Protein AF-A0AAW5RZP3-F1 (afdb_monomer_lite)

pLDDT: mean 72.62, std 19.29, range [30.3, 97.06]

Secondary structure (DSSP, 8-state):
-------HHHHHHHHHHHHHHHH-TTS-HHHHHHHHHHHHHHHHHHHTT--S---SS-HHHHHHHHHS-TTSHHHHHHHHHHHHHHHHHHTS-B-PPPPPPGGG-BB-PBP-SSTTTTSB--SBPEEEEEEEE-TTT--EEEEEE-GGG--THHHHHHHHHHHHHHHTT-PSSP-BBS--GGGTEES-HHHHHHHHS-S-S----SS-PPPPP----EE----------------------------

Sequence (247 aa):
MAQHAQDLPGALNARRDMLAIAADPALDASAKLFAFCLLAHLTALRQAGHRGGVNRDSWATAVGEMMYPPDSFERKRYGAVGVCRRVIAADIPRYELARVPVESIQCQTPKSRGPDAGKPCGKPGVGHPVIDYDPDTGQTRWIAYCRNHSHPSLDEWRHKRRQAWEDNGRPSPPPNTGGVLARHFATDWDVLYEWAADPSRTLLPEDNPPTPPQPKFTLIQGGAEGDPAGRQRPGREALKVCDATGQ

Organism: Mycobacterium bouchedurhonense (NCBI:txid701041)

Radius of gyration: 25.76 Å; chains: 1; bounding box: 51×75×76 Å

Structure (mmCIF, N/CA/C/O backbone):
data_AF-A0AAW5RZP3-F1
#
_entry.id   AF-A0AAW5RZP3-F1
#
loop_
_atom_site.group_PDB
_atom_site.id
_atom_site.type_symbol
_atom_site.label_atom_id
_atom_site.label_alt_id
_atom_site.label_comp_id
_atom_site.label_asym_id
_atom_site.label_entity_id
_atom_site.label_seq_id
_atom_site.pdbx_PDB_ins_code
_atom_site.Cartn_x
_atom_site.Cartn_y
_atom_site.Cartn_z
_atom_site.occupancy
_atom_site.B_iso_or_equiv
_atom_site.auth_seq_id
_atom_site.auth_comp_id
_atom_site.auth_asym_id
_atom_site.auth_atom_id
_atom_site.pdbx_PDB_model_num
ATOM 1 N N . MET A 1 1 ? -23.140 0.554 37.373 1.00 37.91 1 MET A N 1
ATOM 2 C CA . MET A 1 1 ? -21.774 0.677 36.822 1.00 37.91 1 MET A CA 1
ATOM 3 C C . MET A 1 1 ? -21.203 -0.723 36.680 1.00 37.91 1 MET A C 1
ATOM 5 O O . MET A 1 1 ? -20.740 -1.281 37.664 1.00 37.91 1 MET A O 1
ATOM 9 N N . ALA A 1 2 ? -21.348 -1.340 35.506 1.00 39.06 2 ALA A N 1
ATOM 10 C CA . ALA A 1 2 ? -20.765 -2.654 35.254 1.00 39.06 2 ALA A CA 1
ATOM 11 C C . ALA A 1 2 ? -19.249 -2.473 35.123 1.00 39.06 2 ALA A C 1
ATOM 13 O O . ALA A 1 2 ? -18.786 -1.766 34.231 1.00 39.06 2 ALA A O 1
ATOM 14 N N . GLN A 1 3 ? -18.492 -3.039 36.061 1.00 43.06 3 GLN A N 1
ATOM 15 C CA . GLN A 1 3 ? -17.040 -3.103 35.970 1.00 43.06 3 GLN A CA 1
ATOM 16 C C . GLN A 1 3 ? -16.681 -3.802 34.657 1.00 43.06 3 GLN A C 1
ATOM 18 O O . GLN A 1 3 ? -17.156 -4.907 34.395 1.00 43.06 3 GLN A O 1
ATOM 23 N N . HIS A 1 4 ? -15.862 -3.139 33.838 1.00 51.56 4 HIS A N 1
ATOM 24 C CA . HIS A 1 4 ? -15.118 -3.767 32.754 1.00 51.56 4 HIS A CA 1
ATOM 25 C C . HIS A 1 4 ? -14.345 -4.946 33.355 1.00 51.56 4 HIS A C 1
ATOM 27 O O . HIS A 1 4 ? -13.241 -4.770 33.869 1.00 51.56 4 HIS A O 1
ATOM 33 N N . ALA A 1 5 ? -14.920 -6.148 33.318 1.00 57.16 5 ALA A N 1
ATOM 34 C CA . ALA A 1 5 ? -14.122 -7.355 33.395 1.00 57.16 5 ALA A CA 1
ATOM 35 C C . ALA A 1 5 ? -13.123 -7.229 32.243 1.00 57.16 5 ALA A C 1
ATOM 37 O O . ALA A 1 5 ? -13.522 -7.190 31.078 1.00 57.16 5 ALA A O 1
ATOM 38 N N . GLN A 1 6 ? -11.854 -7.001 32.579 1.00 64.06 6 GLN A N 1
ATOM 39 C CA . GLN A 1 6 ? -10.800 -6.849 31.589 1.00 64.06 6 GLN A CA 1
ATOM 40 C C . GLN A 1 6 ? -10.834 -8.093 30.703 1.00 64.06 6 GLN A C 1
ATOM 42 O O . GLN A 1 6 ? -10.694 -9.210 31.199 1.00 64.06 6 GLN A O 1
ATOM 47 N N . ASP A 1 7 ? -11.077 -7.896 29.407 1.00 79.31 7 ASP A N 1
ATOM 48 C CA . ASP A 1 7 ? -11.063 -8.957 28.402 1.00 79.31 7 ASP A CA 1
ATOM 49 C C . ASP A 1 7 ? -9.618 -9.450 28.232 1.00 79.31 7 ASP A C 1
ATOM 51 O O . ASP A 1 7 ? -8.891 -9.042 27.325 1.00 79.31 7 ASP A O 1
ATOM 55 N N . LEU A 1 8 ? -9.175 -10.276 29.183 1.00 82.06 8 LEU A N 1
ATOM 56 C CA . LEU A 1 8 ? -7.831 -10.837 29.244 1.00 82.06 8 LEU A CA 1
ATOM 57 C C . LEU A 1 8 ? -7.509 -11.639 27.969 1.00 82.06 8 LEU A C 1
ATOM 59 O O . LEU A 1 8 ? -6.436 -11.416 27.404 1.00 82.06 8 LEU A O 1
ATOM 63 N N . PRO A 1 9 ? -8.410 -12.502 27.443 1.00 84.38 9 PRO A N 1
ATOM 64 C CA . PRO A 1 9 ? -8.183 -13.156 26.155 1.00 84.38 9 PRO A CA 1
ATOM 65 C C . PRO A 1 9 ? -8.016 -12.160 25.000 1.00 84.38 9 PRO A C 1
ATOM 67 O O . PRO A 1 9 ? -7.113 -12.319 24.177 1.00 84.38 9 PRO A O 1
ATOM 70 N N . GLY A 1 10 ? -8.841 -11.111 24.942 1.00 81.81 10 GLY A N 1
ATOM 71 C CA . GLY A 1 10 ? -8.722 -10.049 23.943 1.00 81.81 10 GLY A CA 1
ATOM 72 C C . GLY A 1 10 ? -7.382 -9.315 24.008 1.00 81.81 10 GLY A C 1
ATOM 73 O O . GLY A 1 10 ? -6.741 -9.120 22.974 1.00 81.81 10 GLY A O 1
ATOM 74 N N . ALA A 1 11 ? -6.917 -8.973 25.213 1.00 83.62 11 ALA A N 1
ATOM 75 C CA . ALA A 1 11 ? -5.635 -8.305 25.433 1.00 83.62 11 ALA A CA 1
ATOM 76 C C . ALA A 1 11 ? -4.433 -9.183 25.042 1.00 83.62 11 ALA A C 1
ATOM 78 O O . ALA A 1 11 ? -3.487 -8.702 24.413 1.00 83.62 11 ALA A O 1
ATOM 79 N N . LEU A 1 12 ? -4.475 -10.481 25.363 1.00 87.94 12 LEU A N 1
ATOM 80 C CA . LEU A 1 12 ? -3.430 -11.434 24.975 1.00 87.94 12 LEU A CA 1
ATOM 81 C C . LEU A 1 12 ? -3.362 -11.622 23.454 1.00 87.94 12 LEU A C 1
ATOM 83 O O . LEU A 1 12 ? -2.264 -11.640 22.893 1.00 87.94 12 LEU A O 1
ATOM 87 N N . ASN A 1 13 ? -4.515 -11.695 22.781 1.00 85.12 13 ASN A N 1
ATOM 88 C CA . ASN A 1 13 ? -4.580 -11.762 21.321 1.00 85.12 13 ASN A CA 1
ATOM 89 C C . ASN A 1 13 ? -4.025 -10.488 20.671 1.00 85.12 13 ASN A C 1
ATOM 91 O O . ASN A 1 13 ? -3.151 -10.583 19.816 1.00 85.12 13 ASN A O 1
ATOM 95 N N . ALA A 1 14 ? -4.439 -9.304 21.135 1.00 85.75 14 ALA A N 1
ATOM 96 C CA . ALA A 1 14 ? -3.920 -8.036 20.620 1.00 85.75 14 ALA A CA 1
ATOM 97 C C . ALA A 1 14 ? -2.394 -7.923 20.792 1.00 85.75 14 ALA A C 1
ATOM 99 O O . ALA A 1 14 ? -1.697 -7.481 19.880 1.00 85.75 14 ALA A O 1
ATOM 100 N N . ARG A 1 15 ? -1.850 -8.383 21.930 1.00 90.38 15 ARG A N 1
ATOM 101 C CA . ARG A 1 15 ? -0.397 -8.449 22.150 1.00 90.38 15 ARG A CA 1
ATOM 102 C C . ARG A 1 15 ? 0.288 -9.378 21.147 1.00 90.38 15 ARG A C 1
ATOM 104 O O . ARG A 1 15 ? 1.343 -9.021 20.631 1.00 90.38 15 ARG A O 1
ATOM 111 N N . ARG A 1 16 ? -0.268 -10.567 20.896 1.00 91.19 16 ARG A N 1
ATOM 112 C CA . ARG A 1 16 ? 0.286 -11.515 19.917 1.00 91.19 16 ARG A CA 1
ATOM 113 C C . ARG A 1 16 ? 0.316 -10.899 18.519 1.00 91.19 16 ARG A C 1
ATOM 115 O O . ARG A 1 16 ? 1.359 -10.940 17.875 1.00 91.19 16 ARG A O 1
ATOM 122 N N . ASP A 1 17 ? -0.787 -10.293 18.094 1.00 90.31 17 ASP A N 1
ATOM 123 C CA . ASP A 1 17 ? -0.916 -9.696 16.762 1.00 90.31 17 ASP A CA 1
ATOM 124 C C . ASP A 1 17 ? 0.050 -8.503 16.604 1.00 90.31 17 ASP A C 1
ATOM 126 O O . ASP A 1 17 ? 0.745 -8.380 15.596 1.00 90.31 17 ASP A O 1
ATOM 130 N N . MET A 1 18 ? 0.205 -7.680 17.648 1.00 93.44 18 MET A N 1
ATOM 131 C CA . MET A 1 18 ? 1.204 -6.606 17.688 1.00 93.44 18 MET A CA 1
ATOM 132 C C . MET A 1 18 ? 2.639 -7.142 17.550 1.00 93.44 18 MET A C 1
ATOM 134 O O . MET A 1 18 ? 3.440 -6.581 16.805 1.00 93.44 18 MET A O 1
ATOM 138 N N . LEU A 1 19 ? 2.983 -8.232 18.243 1.00 94.81 19 LEU A N 1
ATOM 139 C CA . LEU A 1 19 ? 4.311 -8.842 18.123 1.00 94.81 19 LEU A CA 1
ATOM 140 C C . LEU A 1 19 ? 4.552 -9.425 16.725 1.00 94.81 19 LEU A C 1
ATOM 142 O O . LEU A 1 19 ? 5.660 -9.290 16.209 1.00 94.81 19 LEU A O 1
ATOM 146 N N . ALA A 1 20 ? 3.530 -10.015 16.099 1.00 92.50 20 ALA A N 1
ATOM 147 C CA . ALA A 1 20 ? 3.617 -10.529 14.733 1.00 92.50 20 ALA A CA 1
ATOM 148 C C . ALA A 1 20 ? 3.903 -9.407 13.717 1.00 92.50 20 ALA A C 1
ATOM 150 O O . ALA A 1 20 ? 4.817 -9.537 12.906 1.00 92.50 20 ALA A O 1
ATOM 151 N N . ILE A 1 21 ? 3.198 -8.274 13.818 1.00 94.25 21 ILE A N 1
ATOM 152 C CA . ILE A 1 21 ? 3.442 -7.083 12.984 1.00 94.25 21 ILE A CA 1
ATOM 153 C C . ILE A 1 21 ? 4.853 -6.524 13.225 1.00 94.25 21 ILE A C 1
ATOM 155 O O . ILE A 1 21 ? 5.570 -6.190 12.281 1.00 94.25 21 ILE A O 1
ATOM 159 N N . ALA A 1 22 ? 5.277 -6.421 14.490 1.00 94.31 22 ALA A N 1
ATOM 160 C CA . ALA A 1 22 ? 6.588 -5.876 14.843 1.00 94.31 22 ALA A CA 1
ATOM 161 C C . ALA A 1 22 ? 7.741 -6.717 14.273 1.00 94.31 22 ALA A C 1
ATOM 163 O O . ALA A 1 22 ? 8.731 -6.159 13.785 1.00 94.31 22 ALA A O 1
ATOM 164 N N . ALA A 1 23 ? 7.596 -8.043 14.332 1.00 92.00 23 ALA A N 1
ATOM 165 C CA . ALA A 1 23 ? 8.602 -9.006 13.908 1.00 92.00 23 ALA A CA 1
ATOM 166 C C . ALA A 1 23 ? 8.649 -9.231 12.389 1.00 92.00 23 ALA A C 1
ATOM 168 O O . ALA A 1 23 ? 9.645 -9.769 11.915 1.00 92.00 23 ALA A O 1
ATOM 169 N N . ASP A 1 24 ? 7.630 -8.821 11.624 1.00 89.38 24 ASP A N 1
ATOM 170 C CA . ASP A 1 24 ? 7.610 -9.001 10.169 1.00 89.38 24 ASP A CA 1
ATOM 171 C C . ASP A 1 24 ? 8.676 -8.104 9.497 1.00 89.38 24 ASP A C 1
ATOM 173 O O . ASP A 1 24 ? 8.581 -6.870 9.569 1.00 89.38 24 ASP A O 1
ATOM 177 N N . PRO A 1 25 ? 9.721 -8.678 8.868 1.00 88.00 25 PRO A N 1
ATOM 178 C CA . PRO A 1 25 ? 10.762 -7.899 8.203 1.00 88.00 25 PRO A CA 1
ATOM 179 C C . PRO A 1 25 ? 10.306 -7.341 6.848 1.00 88.00 25 PRO A C 1
ATOM 181 O O . PRO A 1 25 ? 10.974 -6.461 6.311 1.00 88.00 25 PRO A O 1
ATOM 184 N N . ALA A 1 26 ? 9.198 -7.840 6.288 1.00 84.81 26 ALA A N 1
ATOM 185 C CA . ALA A 1 26 ? 8.668 -7.380 5.009 1.00 84.81 26 ALA A CA 1
ATOM 186 C C . ALA A 1 26 ? 7.801 -6.115 5.143 1.00 84.81 26 ALA A C 1
ATOM 188 O O . ALA A 1 26 ? 7.526 -5.461 4.139 1.00 84.81 26 ALA A O 1
ATOM 189 N N . LEU A 1 27 ? 7.391 -5.746 6.365 1.00 88.19 27 LEU A N 1
ATOM 190 C CA . LEU A 1 27 ? 6.750 -4.461 6.643 1.00 88.19 27 LEU A CA 1
ATOM 191 C C . LEU A 1 27 ? 7.813 -3.387 6.908 1.00 88.19 27 LEU A C 1
ATOM 193 O O . LEU A 1 27 ? 8.609 -3.498 7.844 1.00 88.19 27 LEU A O 1
ATOM 197 N N . ASP A 1 28 ? 7.787 -2.308 6.129 1.00 90.44 28 ASP A N 1
ATOM 198 C CA . ASP A 1 28 ? 8.579 -1.115 6.427 1.00 90.44 28 ASP A CA 1
ATOM 199 C C . ASP A 1 28 ? 8.008 -0.328 7.628 1.00 90.44 28 ASP A C 1
ATOM 201 O O . ASP A 1 28 ? 6.966 -0.666 8.196 1.00 90.44 28 ASP A O 1
ATOM 205 N N . ALA A 1 29 ? 8.699 0.735 8.048 1.00 92.88 29 ALA A N 1
ATOM 206 C CA . ALA A 1 29 ? 8.290 1.530 9.207 1.00 92.88 29 ALA A CA 1
ATOM 207 C C . ALA A 1 29 ? 6.889 2.156 9.052 1.00 92.88 29 ALA A C 1
ATOM 209 O O . ALA A 1 29 ? 6.125 2.201 10.019 1.00 92.88 29 ALA A O 1
ATOM 210 N N . SER A 1 30 ? 6.533 2.612 7.848 1.00 93.44 30 SER A N 1
ATOM 211 C CA . SER A 1 30 ? 5.230 3.222 7.571 1.00 93.44 30 SER A CA 1
ATOM 212 C C . SER A 1 30 ? 4.112 2.180 7.564 1.00 93.44 30 SER A C 1
ATOM 214 O O . SER A 1 30 ? 3.046 2.427 8.129 1.00 93.44 30 SER A O 1
ATOM 216 N N . ALA A 1 31 ? 4.364 1.004 6.991 1.00 94.06 31 ALA A N 1
ATOM 217 C CA . ALA A 1 31 ? 3.440 -0.120 6.981 1.00 94.06 31 ALA A CA 1
ATOM 218 C C . ALA A 1 31 ? 3.221 -0.688 8.392 1.00 94.06 31 ALA A C 1
ATOM 220 O O . ALA A 1 31 ? 2.082 -0.970 8.763 1.00 94.06 31 ALA A O 1
ATOM 221 N N . LYS A 1 32 ? 4.274 -0.772 9.221 1.00 96.06 32 LYS A N 1
ATOM 222 C CA . LYS A 1 32 ? 4.155 -1.148 10.642 1.00 96.06 32 LYS A CA 1
ATOM 223 C C . LYS A 1 32 ? 3.312 -0.152 11.425 1.00 96.06 32 LYS A C 1
ATOM 225 O O . LYS A 1 32 ? 2.399 -0.561 12.135 1.00 96.06 32 LYS A O 1
ATOM 230 N N . LEU A 1 33 ? 3.584 1.145 11.276 1.00 97.06 33 LEU A N 1
ATOM 231 C CA . LEU A 1 33 ? 2.811 2.196 11.938 1.00 97.06 33 LEU A CA 1
ATOM 232 C C . LEU A 1 33 ? 1.328 2.123 11.554 1.00 97.06 33 LEU A C 1
ATOM 234 O O . LEU A 1 33 ? 0.469 2.103 12.431 1.00 97.06 33 LEU A O 1
ATOM 238 N N . PHE A 1 34 ? 1.035 2.001 10.258 1.00 96.69 34 PHE A N 1
ATOM 239 C CA . PHE A 1 34 ? -0.328 1.801 9.768 1.00 96.69 34 PHE A CA 1
ATOM 240 C C . PHE A 1 34 ? -0.983 0.565 10.395 1.00 96.69 34 PHE A C 1
ATOM 242 O O . PHE A 1 34 ? -2.089 0.660 10.926 1.00 96.69 34 PHE A O 1
ATOM 249 N N . ALA A 1 35 ? -0.293 -0.578 10.386 1.00 96.19 35 ALA A N 1
ATOM 250 C CA . ALA A 1 35 ? -0.802 -1.828 10.937 1.00 96.19 35 ALA A CA 1
ATOM 251 C C . ALA A 1 35 ? -1.082 -1.725 12.448 1.00 96.19 35 ALA A C 1
ATOM 253 O O . ALA A 1 35 ? -2.128 -2.180 12.907 1.00 96.19 35 ALA A O 1
ATOM 254 N N . PHE A 1 36 ? -0.213 -1.072 13.225 1.00 96.81 36 PHE A N 1
ATOM 255 C CA . PHE A 1 36 ? -0.457 -0.839 14.651 1.00 96.81 36 PHE A CA 1
ATOM 256 C C . PHE A 1 36 ? -1.662 0.066 14.900 1.00 96.81 36 PHE A C 1
ATOM 258 O O . PHE A 1 36 ? -2.503 -0.255 15.740 1.00 96.81 36 PHE A O 1
ATOM 265 N N . CYS A 1 37 ? -1.784 1.168 14.158 1.00 96.06 37 CYS A N 1
ATOM 266 C CA . CYS A 1 37 ? -2.925 2.072 14.275 1.00 96.06 37 CYS A CA 1
ATOM 267 C C . CYS A 1 37 ? -4.237 1.381 13.872 1.00 96.06 37 CYS A C 1
ATOM 269 O O . CYS A 1 37 ? -5.253 1.547 14.547 1.00 96.06 37 CYS A O 1
ATOM 271 N N . LEU A 1 38 ? -4.218 0.555 12.822 1.00 94.06 38 LEU A N 1
ATOM 272 C CA . LEU A 1 38 ? -5.372 -0.239 12.408 1.00 94.06 38 LEU A CA 1
ATOM 273 C C . LEU A 1 38 ? -5.745 -1.290 13.467 1.00 94.06 38 LEU A C 1
ATOM 275 O O . LEU A 1 38 ? -6.913 -1.394 13.836 1.00 94.06 38 LEU A O 1
ATOM 279 N N . LEU A 1 39 ? -4.771 -2.017 14.022 1.00 93.44 39 LEU A N 1
ATOM 280 C CA . LEU A 1 39 ? -4.990 -2.967 15.118 1.00 93.44 39 LEU A CA 1
ATOM 281 C C . LEU A 1 39 ? -5.608 -2.283 16.350 1.00 93.44 39 LEU A C 1
ATOM 283 O O . LEU A 1 39 ? -6.569 -2.801 16.928 1.00 93.44 39 LEU A O 1
ATOM 287 N N . ALA A 1 40 ? -5.094 -1.111 16.732 1.00 92.12 40 ALA A N 1
ATOM 288 C CA . ALA A 1 40 ? -5.628 -0.321 17.838 1.00 92.12 40 ALA A CA 1
ATOM 289 C C . ALA A 1 40 ? -7.080 0.111 17.573 1.00 92.12 40 ALA A C 1
ATOM 291 O O . ALA A 1 40 ? -7.943 -0.082 18.431 1.00 92.12 40 ALA A O 1
ATOM 292 N N . HIS A 1 41 ? -7.369 0.601 16.362 1.00 90.38 41 HIS A N 1
ATOM 293 C CA . HIS A 1 41 ? -8.719 0.979 15.941 1.00 90.38 41 HIS A CA 1
ATOM 294 C C . HIS A 1 41 ? -9.710 -0.186 16.062 1.00 90.38 41 HIS A C 1
ATOM 296 O O . HIS A 1 41 ? -10.762 -0.061 16.690 1.00 90.38 41 HIS A O 1
ATOM 302 N N . LEU A 1 42 ? -9.357 -1.346 15.502 1.00 87.06 42 LEU A N 1
ATOM 303 C CA . LEU A 1 42 ? -10.207 -2.539 15.512 1.00 87.06 42 LEU A CA 1
ATOM 304 C C . LEU A 1 42 ? -10.421 -3.078 16.931 1.00 87.06 42 LEU A C 1
ATOM 306 O O . LEU A 1 42 ? -11.514 -3.542 17.264 1.00 87.06 42 LEU A O 1
ATOM 310 N N . THR A 1 43 ? -9.399 -2.987 17.784 1.00 86.88 43 THR A N 1
ATOM 311 C CA . THR A 1 43 ? -9.495 -3.381 19.196 1.00 86.88 43 THR A CA 1
ATOM 312 C C . THR A 1 43 ? -10.451 -2.465 19.960 1.00 86.88 43 THR A C 1
ATOM 314 O O . THR A 1 43 ? -11.311 -2.965 20.688 1.00 86.88 43 THR A O 1
ATOM 317 N N . ALA A 1 44 ? -10.369 -1.148 19.747 1.00 84.56 44 ALA A N 1
ATOM 318 C CA . ALA A 1 44 ? -11.280 -0.179 20.355 1.00 84.56 44 ALA A CA 1
ATOM 319 C C . ALA A 1 44 ? -12.737 -0.412 19.918 1.00 84.56 44 ALA A C 1
ATOM 321 O O . ALA A 1 44 ? -13.635 -0.459 20.759 1.00 84.56 44 ALA A O 1
ATOM 322 N N . LEU A 1 45 ? -12.974 -0.658 18.622 1.00 82.19 45 LEU A N 1
ATOM 323 C CA . LEU A 1 45 ? -14.309 -0.990 18.106 1.00 82.19 45 LEU A CA 1
ATOM 324 C C . LEU A 1 45 ? -14.878 -2.263 18.748 1.00 82.19 45 LEU A C 1
ATOM 326 O O . LEU A 1 45 ? -16.052 -2.297 19.127 1.00 82.19 45 LEU A O 1
ATOM 330 N N . ARG A 1 46 ? -14.048 -3.300 18.923 1.00 79.19 46 ARG A N 1
ATOM 331 C CA . ARG A 1 46 ? -14.455 -4.547 19.587 1.00 79.19 46 ARG A CA 1
ATOM 332 C C . ARG A 1 46 ? -14.834 -4.315 21.050 1.00 79.19 46 ARG A C 1
ATOM 334 O O . ARG A 1 46 ? -15.861 -4.830 21.488 1.00 79.19 46 ARG A O 1
ATOM 341 N N . GLN A 1 47 ? -14.037 -3.542 21.788 1.00 78.62 47 GLN A N 1
ATOM 342 C CA . GLN A 1 47 ? -14.299 -3.211 23.195 1.00 78.62 47 GLN A CA 1
ATOM 343 C C . GLN A 1 47 ? -15.575 -2.380 23.370 1.00 78.62 47 GLN A C 1
ATOM 345 O O . GLN A 1 47 ? -16.303 -2.580 24.338 1.00 78.62 47 GLN A O 1
ATOM 350 N N . ALA A 1 48 ? -15.885 -1.511 22.405 1.00 77.81 48 ALA A N 1
ATOM 351 C CA . ALA A 1 48 ? -17.132 -0.750 22.359 1.00 77.81 48 ALA A CA 1
ATOM 352 C C . ALA A 1 48 ? -18.366 -1.599 21.977 1.00 77.81 48 ALA A C 1
ATOM 354 O O . ALA A 1 48 ? -19.484 -1.090 21.953 1.00 77.81 48 ALA A O 1
ATOM 355 N N . GLY A 1 49 ? -18.197 -2.895 21.683 1.00 70.69 49 GLY A N 1
ATOM 356 C CA . GLY A 1 49 ? -19.296 -3.806 21.349 1.00 70.69 49 GLY A CA 1
ATOM 357 C C . GLY A 1 49 ? -19.727 -3.780 19.878 1.00 70.69 49 GLY A C 1
ATOM 358 O O . GLY A 1 49 ? -20.709 -4.436 19.520 1.00 70.69 49 GLY A O 1
ATOM 359 N N . HIS A 1 50 ? -18.995 -3.093 18.996 1.00 67.12 50 HIS A N 1
ATOM 360 C CA . HIS A 1 50 ? -19.277 -3.090 17.560 1.00 67.12 50 HIS A CA 1
ATOM 361 C C . HIS A 1 50 ? -18.796 -4.400 16.916 1.00 67.12 50 HIS A C 1
ATOM 363 O O . HIS A 1 50 ? -17.629 -4.563 16.572 1.00 67.12 50 HIS A O 1
ATOM 369 N N . ARG A 1 51 ? -19.713 -5.365 16.755 1.00 55.50 51 ARG A N 1
ATOM 370 C CA . ARG A 1 51 ? -19.426 -6.710 16.208 1.00 55.50 51 ARG A CA 1
ATOM 371 C C . ARG A 1 51 ? -19.582 -6.847 14.682 1.00 55.50 51 ARG A C 1
ATOM 373 O O . ARG A 1 51 ? -19.380 -7.942 14.171 1.00 55.50 51 ARG A O 1
ATOM 380 N N . GLY A 1 52 ? -19.969 -5.791 13.957 1.00 48.38 52 GLY A N 1
ATOM 381 C CA . GLY A 1 52 ? -20.592 -5.949 12.629 1.00 48.38 52 GLY A CA 1
ATOM 382 C C . GLY A 1 52 ? -20.181 -4.990 11.511 1.00 48.38 52 GLY A C 1
ATOM 383 O O . GLY A 1 52 ? -20.816 -5.020 10.461 1.00 48.38 52 GLY A O 1
ATOM 384 N N . GLY A 1 53 ? -19.145 -4.172 11.685 1.00 52.12 53 GLY A N 1
ATOM 385 C CA . GLY A 1 53 ? -18.649 -3.306 10.613 1.00 52.12 53 GLY A CA 1
ATOM 386 C C . GLY A 1 53 ? -18.368 -1.880 11.062 1.00 52.12 53 GLY A C 1
ATOM 387 O O . GLY A 1 53 ? -18.996 -1.355 11.980 1.00 52.12 53 GLY A O 1
ATOM 388 N N . VAL A 1 54 ? -17.387 -1.279 10.396 1.00 51.09 54 VAL A N 1
ATOM 389 C CA . VAL A 1 54 ? -17.005 0.127 10.520 1.00 51.09 54 VAL A CA 1
ATOM 390 C C . VAL A 1 54 ? -18.148 0.980 9.957 1.00 51.09 54 VAL A C 1
ATOM 39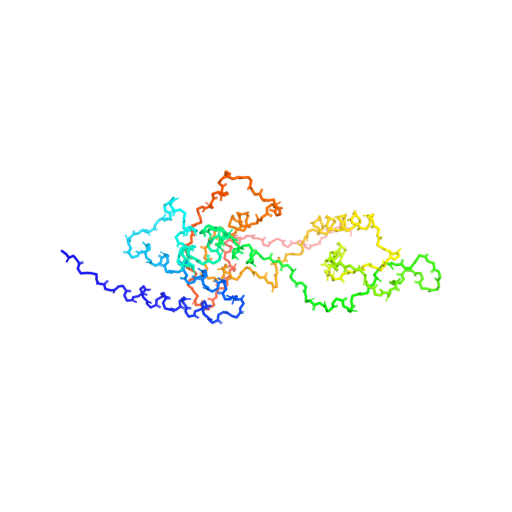2 O O . VAL A 1 54 ? -18.415 0.918 8.759 1.00 51.09 54 VAL A O 1
ATOM 395 N N . ASN A 1 55 ? -18.846 1.767 10.781 1.00 51.75 55 ASN A N 1
ATOM 396 C CA . ASN A 1 55 ? -19.880 2.672 10.273 1.00 51.75 55 ASN A CA 1
ATOM 397 C C . ASN A 1 55 ? -19.282 4.042 9.891 1.00 51.75 55 ASN A C 1
ATOM 399 O O . ASN A 1 55 ? -18.801 4.765 10.756 1.00 51.75 55 ASN A O 1
ATOM 403 N N . ARG A 1 56 ? -19.342 4.325 8.579 1.00 48.12 56 ARG A N 1
ATOM 404 C CA . ARG A 1 56 ? -19.290 5.578 7.782 1.00 48.12 56 ARG A CA 1
ATOM 405 C C . ARG A 1 56 ? -18.288 6.706 8.056 1.00 48.12 56 ARG A C 1
ATOM 407 O O . ARG A 1 56 ? -17.876 7.317 7.070 1.00 48.12 56 ARG A O 1
ATOM 414 N N . ASP A 1 57 ? -17.840 6.953 9.278 1.00 52.31 57 ASP A N 1
ATOM 415 C CA . ASP A 1 57 ? -16.803 7.958 9.532 1.00 52.31 57 ASP A CA 1
ATOM 416 C C . ASP A 1 57 ? -15.433 7.320 9.292 1.00 52.31 57 ASP A C 1
ATOM 418 O O . ASP A 1 57 ? -14.801 6.767 10.186 1.00 52.31 57 ASP A O 1
ATOM 422 N N . SER A 1 58 ? -15.069 7.300 8.003 1.00 74.25 58 SER A N 1
ATOM 423 C CA . SER A 1 58 ? -13.786 6.928 7.395 1.00 74.25 58 SER A CA 1
ATOM 424 C C . SER A 1 58 ? -12.766 6.357 8.391 1.00 74.25 58 SER A C 1
ATOM 426 O O . SER A 1 58 ? -11.986 7.094 8.993 1.00 74.25 58 SER A O 1
ATOM 428 N N . TRP A 1 59 ? -12.716 5.027 8.538 1.00 86.19 59 TRP A N 1
ATOM 429 C CA . TRP A 1 59 ? -11.646 4.346 9.287 1.00 86.19 59 TRP A CA 1
ATOM 430 C C . TRP A 1 59 ? -10.256 4.846 8.867 1.00 86.19 59 TRP A C 1
ATOM 432 O O . TRP A 1 59 ? -9.365 4.957 9.699 1.00 86.19 59 TRP A O 1
ATOM 442 N N . ALA A 1 60 ? -10.081 5.199 7.588 1.00 88.75 60 ALA A N 1
ATOM 443 C CA . ALA A 1 60 ? -8.849 5.767 7.056 1.00 88.75 60 ALA A CA 1
ATOM 444 C C . ALA A 1 60 ? -8.541 7.146 7.663 1.00 88.75 60 ALA A C 1
ATOM 446 O O . ALA A 1 60 ? -7.377 7.485 7.857 1.00 88.75 60 ALA A O 1
ATOM 447 N N . THR A 1 61 ? -9.565 7.929 8.010 1.00 89.06 61 THR A N 1
ATOM 448 C CA . THR A 1 61 ? -9.410 9.169 8.773 1.00 89.06 61 THR A CA 1
ATOM 449 C C . THR A 1 61 ? -8.936 8.866 10.187 1.00 89.06 61 THR A C 1
ATOM 451 O O . THR A 1 61 ? -7.889 9.372 10.579 1.00 89.06 61 THR A O 1
ATOM 454 N N . ALA A 1 62 ? -9.630 7.988 10.917 1.00 90.25 62 ALA A N 1
ATOM 455 C CA . ALA A 1 62 ? -9.264 7.642 12.291 1.00 90.25 62 ALA A CA 1
ATOM 456 C C . ALA A 1 62 ? -7.848 7.044 12.379 1.00 90.25 62 ALA A C 1
ATOM 458 O O . ALA A 1 62 ? -7.016 7.490 13.168 1.00 90.25 62 ALA A O 1
ATOM 459 N N . VAL A 1 63 ? -7.535 6.065 11.525 1.00 92.94 63 VAL A N 1
ATOM 460 C CA . VAL A 1 63 ? -6.200 5.455 11.437 1.00 92.94 63 VAL A CA 1
ATOM 461 C C . VAL A 1 63 ? -5.162 6.499 11.037 1.00 92.94 63 VAL A C 1
ATOM 463 O O . VAL A 1 63 ? -4.123 6.598 11.683 1.00 92.94 63 VAL A O 1
ATOM 466 N N . GLY A 1 64 ? -5.456 7.337 10.043 1.00 92.06 64 GLY A N 1
ATOM 467 C CA . GLY A 1 64 ? -4.551 8.398 9.617 1.00 92.06 64 GLY A CA 1
ATOM 468 C C . GLY A 1 64 ? -4.305 9.467 10.682 1.00 92.06 64 GLY A C 1
ATOM 469 O O . GLY A 1 64 ? -3.261 10.115 10.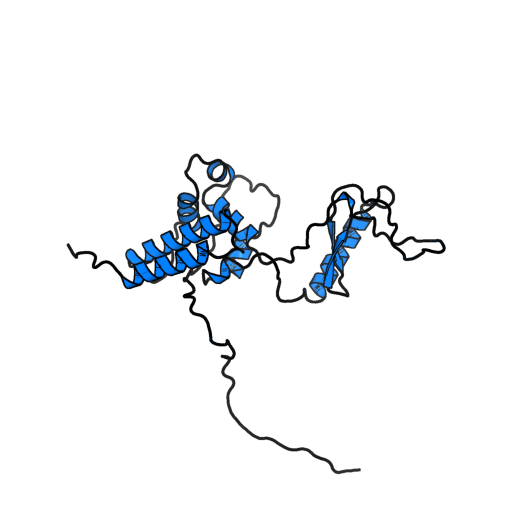660 1.00 92.06 64 GLY A O 1
ATOM 470 N N . GLU A 1 65 ? -5.250 9.699 11.597 1.00 93.06 65 GLU A N 1
ATOM 471 C CA . GLU A 1 65 ? -5.091 10.585 12.765 1.00 93.06 65 GLU A CA 1
ATOM 472 C C . GLU A 1 65 ? -4.230 9.953 13.852 1.00 93.06 65 GLU A C 1
ATOM 474 O O . GLU A 1 65 ? -3.447 10.651 14.489 1.00 93.06 65 GLU A O 1
ATOM 479 N N . MET A 1 66 ? -4.313 8.634 14.018 1.00 94.75 66 MET A N 1
ATOM 480 C CA . MET A 1 66 ? -3.444 7.901 14.938 1.00 94.75 66 MET A CA 1
ATOM 481 C C . MET A 1 66 ? -2.004 7.779 14.431 1.00 94.75 66 MET A C 1
ATOM 483 O O . MET A 1 66 ? -1.081 7.793 15.240 1.00 94.75 66 MET A O 1
ATOM 487 N N . MET A 1 67 ? -1.796 7.656 13.115 1.00 95.69 67 MET A N 1
ATOM 488 C CA . MET A 1 67 ? -0.452 7.502 12.546 1.00 95.69 67 MET A CA 1
ATOM 489 C C . MET A 1 67 ? 0.401 8.759 12.718 1.00 95.69 67 MET A C 1
ATOM 491 O O . MET A 1 67 ? 1.598 8.668 12.976 1.00 95.69 67 MET A O 1
ATOM 495 N N . TYR A 1 68 ? -0.194 9.936 12.544 1.00 92.62 68 TYR A N 1
ATOM 496 C CA . TYR A 1 68 ? 0.558 11.178 12.462 1.00 92.62 68 TYR A CA 1
ATOM 497 C C . TYR A 1 68 ? -0.196 12.329 13.135 1.00 92.62 68 TYR A C 1
ATOM 499 O O . TYR A 1 68 ? -1.381 12.524 12.851 1.00 92.62 68 TYR A O 1
ATOM 507 N N . PRO A 1 69 ? 0.482 13.152 13.961 1.00 90.44 69 PRO A N 1
ATOM 508 C CA . PRO A 1 69 ? -0.151 14.295 14.604 1.00 90.44 69 PRO A CA 1
ATOM 509 C C . PRO A 1 69 ? -0.582 15.341 13.562 1.00 90.44 69 PRO A C 1
ATOM 511 O O . PRO A 1 69 ? 0.060 15.440 12.507 1.00 90.44 69 PRO A O 1
ATOM 514 N N . PRO A 1 70 ? -1.608 16.167 13.853 1.00 86.00 70 PRO A N 1
ATOM 515 C CA . PRO A 1 70 ? -2.152 17.156 12.915 1.00 86.00 70 PRO A CA 1
ATOM 516 C C . PRO A 1 70 ? -1.097 18.074 12.285 1.00 86.00 70 PRO A C 1
ATOM 518 O O . PRO A 1 70 ? -1.211 18.442 11.118 1.00 86.00 70 PRO A O 1
ATOM 521 N N . ASP A 1 71 ? -0.040 18.392 13.036 1.00 90.00 71 ASP A N 1
ATOM 522 C CA . ASP A 1 71 ? 1.025 19.295 12.604 1.00 90.00 71 ASP A CA 1
ATOM 523 C C . ASP A 1 71 ? 2.151 18.663 11.786 1.00 90.00 71 ASP A C 1
ATOM 525 O O . ASP A 1 71 ? 3.003 19.397 11.273 1.00 90.00 71 ASP A O 1
ATOM 529 N N . SER A 1 72 ? 2.152 17.337 11.639 1.00 90.81 72 SER A N 1
ATOM 530 C CA . SER A 1 72 ? 3.149 16.619 10.843 1.00 90.81 72 SER A CA 1
ATOM 531 C C . SER A 1 72 ? 3.111 17.018 9.368 1.00 90.81 72 SER A C 1
ATOM 533 O O . SER A 1 72 ? 2.071 17.385 8.806 1.00 90.81 72 SER A O 1
ATOM 535 N N . PHE A 1 73 ? 4.267 16.902 8.718 1.00 90.69 73 PHE A N 1
ATOM 536 C CA . PHE A 1 73 ? 4.396 17.161 7.289 1.00 90.69 73 PHE A CA 1
ATOM 537 C C . PHE A 1 73 ? 3.483 16.243 6.466 1.00 90.69 73 PHE A C 1
ATOM 539 O O . PHE A 1 73 ? 2.812 16.696 5.542 1.00 90.69 73 PHE A O 1
ATOM 546 N N . GLU A 1 74 ? 3.412 14.963 6.826 1.00 88.12 74 GLU A N 1
ATOM 547 C CA . GLU A 1 74 ? 2.590 13.954 6.169 1.00 88.12 74 GLU A CA 1
ATOM 548 C C . GLU A 1 74 ? 1.106 14.318 6.231 1.00 88.12 74 GLU A C 1
ATOM 550 O O . GLU A 1 74 ? 0.429 14.293 5.200 1.00 88.12 74 GLU A O 1
ATOM 555 N N . ARG A 1 75 ? 0.605 14.720 7.407 1.00 87.12 75 ARG A N 1
ATOM 556 C CA . ARG A 1 75 ? -0.791 15.150 7.572 1.00 87.12 75 ARG A CA 1
ATOM 557 C C . ARG A 1 75 ? -1.110 16.402 6.787 1.00 87.12 75 ARG A C 1
ATOM 559 O O . ARG A 1 75 ? -2.138 16.427 6.119 1.00 87.12 75 ARG A O 1
ATOM 566 N N . LYS A 1 76 ? -0.240 17.411 6.832 1.00 87.12 76 LYS A N 1
ATOM 567 C CA . LYS A 1 76 ? -0.433 18.659 6.081 1.00 87.12 76 LYS A CA 1
ATOM 568 C C . LYS A 1 76 ? -0.415 18.425 4.573 1.00 87.12 76 LYS A C 1
ATOM 570 O O . LYS A 1 76 ? -1.159 19.070 3.847 1.00 87.12 76 LYS A O 1
ATOM 575 N N . ARG A 1 77 ? 0.414 17.490 4.100 1.00 85.81 77 ARG A N 1
ATOM 576 C CA . ARG A 1 77 ? 0.587 17.217 2.670 1.00 85.81 77 ARG A CA 1
ATOM 577 C C . ARG A 1 77 ? -0.474 16.294 2.075 1.00 85.81 77 ARG A C 1
ATOM 579 O O . ARG A 1 77 ? -0.822 16.471 0.914 1.00 85.81 77 ARG A O 1
ATOM 586 N N . TYR A 1 78 ? -0.934 15.290 2.817 1.00 84.69 78 TYR A N 1
ATOM 587 C CA . TYR A 1 78 ? -1.795 14.231 2.269 1.00 84.69 78 TYR A CA 1
ATOM 588 C C . TYR A 1 78 ? -3.147 14.099 2.981 1.00 84.69 78 TYR A C 1
ATOM 590 O O . TYR A 1 78 ? -4.027 13.392 2.493 1.00 84.69 78 TYR A O 1
ATOM 598 N N . GLY A 1 79 ? -3.330 14.742 4.134 1.00 87.81 79 GLY A N 1
ATOM 599 C CA . GLY A 1 79 ? -4.492 14.527 4.992 1.00 87.81 79 GLY A CA 1
ATOM 600 C C . GLY A 1 79 ? -4.530 13.127 5.617 1.00 87.81 79 GLY A C 1
ATOM 601 O O . GLY A 1 79 ? -3.693 12.265 5.349 1.00 87.81 79 GLY A O 1
ATOM 602 N N . ALA A 1 80 ? -5.534 12.889 6.463 1.00 88.38 80 ALA A N 1
ATOM 603 C CA . ALA A 1 80 ? -5.727 11.622 7.178 1.00 88.38 80 ALA A CA 1
ATOM 604 C C . ALA A 1 80 ? -5.900 10.419 6.245 1.00 88.38 80 ALA A C 1
ATOM 606 O O . ALA A 1 80 ? -5.258 9.381 6.374 1.00 88.38 80 ALA A O 1
ATOM 607 N N . VAL A 1 81 ? -6.775 10.590 5.261 1.00 88.62 81 VAL A N 1
ATOM 608 C CA . VAL A 1 81 ? -7.117 9.536 4.313 1.00 88.62 81 VAL A CA 1
ATOM 609 C C . VAL A 1 81 ? -5.944 9.274 3.368 1.00 88.62 81 VAL A C 1
ATOM 611 O O . VAL A 1 81 ? -5.626 8.120 3.087 1.00 88.62 81 VAL A O 1
ATOM 614 N N . GLY A 1 82 ? -5.251 10.327 2.919 1.00 87.12 82 GLY A N 1
ATOM 615 C CA . GLY A 1 82 ? -4.137 10.201 1.983 1.00 87.12 82 GLY A CA 1
ATOM 616 C C . GLY A 1 82 ? -2.911 9.513 2.576 1.00 87.12 82 GLY A C 1
ATOM 617 O O . GLY A 1 82 ? -2.241 8.776 1.853 1.00 87.12 82 GLY A O 1
ATOM 618 N N . VAL A 1 83 ? -2.630 9.666 3.879 1.00 90.38 83 VAL A N 1
ATOM 619 C CA . VAL A 1 83 ? -1.538 8.900 4.512 1.00 90.38 83 VAL A CA 1
ATOM 620 C C . VAL A 1 83 ? -1.824 7.396 4.50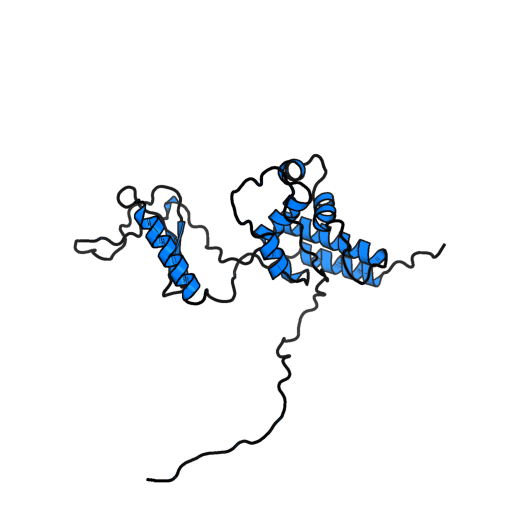6 1.00 90.38 83 VAL A C 1
ATOM 622 O O . VAL A 1 83 ? -0.947 6.625 4.120 1.00 90.38 83 VAL A O 1
ATOM 625 N N . CYS A 1 84 ? -3.058 6.978 4.810 1.00 91.75 84 CYS A N 1
ATOM 626 C CA . CYS A 1 84 ? -3.468 5.572 4.723 1.00 91.75 84 CYS A CA 1
ATOM 627 C C . CYS A 1 84 ? -3.407 5.062 3.281 1.00 91.75 84 CYS A C 1
ATOM 629 O O . CYS A 1 84 ? -2.837 4.004 3.012 1.00 91.75 84 CYS A O 1
ATOM 631 N N . ARG A 1 85 ? -3.944 5.849 2.340 1.00 88.38 85 ARG A N 1
ATOM 632 C CA . ARG A 1 85 ? -3.957 5.516 0.913 1.00 88.38 85 ARG A CA 1
ATOM 633 C C . ARG A 1 85 ? -2.545 5.284 0.376 1.00 88.38 85 ARG A C 1
ATOM 635 O O . ARG A 1 85 ? -2.326 4.321 -0.347 1.00 88.38 85 ARG A O 1
ATOM 642 N N . ARG A 1 86 ? -1.569 6.111 0.772 1.00 90.38 86 ARG A N 1
ATOM 643 C CA . ARG A 1 86 ? -0.160 5.953 0.372 1.00 90.38 86 ARG A CA 1
ATOM 644 C C . ARG A 1 86 ? 0.467 4.661 0.883 1.00 90.38 86 ARG A C 1
ATOM 646 O O . ARG A 1 86 ? 1.212 4.037 0.134 1.00 90.38 86 ARG A O 1
ATOM 653 N N . VAL A 1 87 ? 0.188 4.273 2.127 1.00 92.75 87 VAL A N 1
ATOM 654 C CA . VAL A 1 87 ? 0.703 3.010 2.676 1.00 92.75 87 VAL A CA 1
ATOM 655 C C . VAL A 1 87 ? 0.105 1.818 1.934 1.00 92.75 87 VAL A C 1
ATOM 657 O O . VAL A 1 87 ? 0.846 0.940 1.507 1.00 92.75 87 VAL A O 1
ATOM 660 N N . ILE A 1 88 ? -1.210 1.817 1.702 1.00 91.44 88 ILE A N 1
ATOM 661 C CA . ILE A 1 88 ? -1.873 0.722 0.977 1.00 91.44 88 ILE A CA 1
ATOM 662 C C . ILE A 1 88 ? -1.400 0.668 -0.480 1.00 91.44 88 ILE A C 1
ATOM 664 O O . ILE A 1 88 ? -1.139 -0.416 -0.988 1.00 91.44 88 ILE A O 1
ATOM 668 N N . ALA A 1 89 ? -1.189 1.818 -1.127 1.00 88.62 89 ALA A N 1
ATOM 669 C CA . ALA A 1 89 ? -0.623 1.881 -2.473 1.00 88.62 89 ALA A CA 1
ATOM 670 C C . ALA A 1 89 ? 0.797 1.290 -2.534 1.00 88.62 89 ALA A C 1
ATOM 672 O O . ALA A 1 89 ? 1.148 0.595 -3.486 1.00 88.62 89 ALA A O 1
ATOM 673 N N . ALA A 1 90 ? 1.615 1.538 -1.506 1.00 87.31 90 ALA A N 1
ATOM 674 C CA . ALA A 1 90 ? 2.953 0.963 -1.393 1.00 87.31 90 ALA A CA 1
ATOM 675 C C . ALA A 1 90 ? 2.934 -0.552 -1.112 1.00 87.31 90 ALA A C 1
ATOM 677 O O . ALA A 1 90 ? 3.894 -1.238 -1.473 1.00 87.31 90 ALA A O 1
ATOM 678 N N . ASP A 1 91 ? 1.853 -1.076 -0.530 1.00 88.56 91 ASP A N 1
ATOM 679 C CA . ASP A 1 91 ? 1.636 -2.506 -0.291 1.00 88.56 91 ASP A CA 1
ATOM 680 C C . ASP A 1 91 ? 0.992 -3.236 -1.485 1.00 88.56 91 ASP A C 1
ATOM 682 O O . ASP A 1 91 ? 0.858 -4.451 -1.431 1.00 88.56 91 ASP A O 1
ATOM 686 N N . ILE A 1 92 ? 0.634 -2.568 -2.590 1.00 84.56 92 ILE A N 1
ATOM 687 C CA . ILE A 1 92 ? 0.070 -3.258 -3.768 1.00 84.56 92 ILE A CA 1
ATOM 688 C C . ILE A 1 92 ? 1.065 -4.330 -4.276 1.00 84.56 92 ILE A C 1
ATOM 690 O O . ILE A 1 92 ? 2.205 -3.967 -4.616 1.00 84.56 92 ILE A O 1
ATOM 694 N N . PRO A 1 93 ? 0.657 -5.619 -4.369 1.00 75.75 93 PRO A N 1
ATOM 695 C CA . PRO A 1 93 ? 1.505 -6.710 -4.856 1.00 75.75 93 PRO A CA 1
ATOM 696 C C . PRO A 1 93 ? 2.052 -6.437 -6.264 1.00 75.75 93 PRO A C 1
ATOM 698 O O . PRO A 1 93 ? 1.291 -6.249 -7.223 1.00 75.75 93 PRO A O 1
ATOM 701 N N . ARG A 1 94 ? 3.382 -6.415 -6.428 1.00 70.81 94 ARG A N 1
ATOM 702 C CA . ARG A 1 94 ? 4.027 -6.038 -7.704 1.00 70.81 94 ARG A CA 1
ATOM 703 C C . ARG A 1 94 ? 5.396 -6.682 -7.906 1.00 70.81 94 ARG A C 1
ATOM 705 O O . ARG A 1 94 ? 6.143 -6.837 -6.954 1.00 70.81 94 ARG A O 1
ATOM 712 N N . TYR A 1 95 ? 5.729 -7.005 -9.16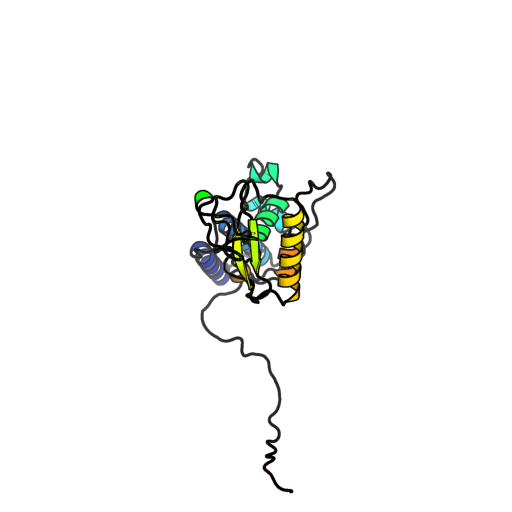2 1.00 63.94 95 TYR A N 1
ATOM 713 C CA . TYR A 1 95 ? 7.069 -7.473 -9.540 1.00 63.94 95 TYR A CA 1
ATOM 714 C C . TYR A 1 95 ? 8.081 -6.348 -9.323 1.00 63.94 95 TYR A C 1
ATOM 716 O O . TYR A 1 95 ? 8.169 -5.433 -10.139 1.00 63.94 95 TYR A O 1
ATOM 724 N N . GLU A 1 96 ? 8.843 -6.409 -8.229 1.00 61.28 96 GLU A N 1
ATOM 725 C CA . GLU A 1 96 ? 9.990 -5.527 -8.020 1.00 61.28 96 GLU A CA 1
ATOM 726 C C . GLU A 1 96 ? 11.263 -6.173 -8.570 1.00 61.28 96 GLU A C 1
ATOM 728 O O . GLU A 1 96 ? 11.685 -7.247 -8.146 1.00 61.28 96 GLU A O 1
ATOM 733 N N . LEU A 1 97 ? 11.875 -5.527 -9.558 1.00 64.94 97 LEU A N 1
ATOM 734 C CA . LEU A 1 97 ? 13.186 -5.928 -10.047 1.00 64.94 97 LEU A CA 1
ATOM 735 C C . LEU A 1 97 ? 14.265 -5.474 -9.075 1.00 64.94 97 LEU A C 1
ATOM 737 O O . LEU A 1 97 ? 14.236 -4.327 -8.622 1.00 64.94 97 LEU A O 1
ATOM 741 N N . ALA A 1 98 ? 15.265 -6.327 -8.837 1.00 63.84 98 ALA A N 1
ATOM 742 C CA . ALA A 1 98 ? 16.474 -5.911 -8.141 1.00 63.84 98 ALA A CA 1
ATOM 743 C C . ALA A 1 98 ? 17.014 -4.635 -8.804 1.00 63.84 98 ALA A C 1
ATOM 745 O O . ALA A 1 98 ? 17.213 -4.585 -10.024 1.00 63.84 98 ALA A O 1
ATOM 746 N N . ARG A 1 99 ? 17.193 -3.573 -8.010 1.00 64.44 99 ARG A N 1
ATOM 747 C CA . ARG A 1 99 ? 17.772 -2.329 -8.516 1.00 64.44 99 ARG A CA 1
ATOM 748 C C . ARG A 1 99 ? 19.187 -2.622 -8.989 1.00 64.44 99 ARG A C 1
ATOM 750 O O . ARG A 1 99 ? 20.036 -3.026 -8.201 1.00 64.44 99 ARG A O 1
ATOM 757 N N . VAL A 1 100 ? 19.429 -2.382 -10.268 1.00 71.25 100 VAL A N 1
ATOM 758 C CA . VAL A 1 100 ? 20.777 -2.363 -10.829 1.00 71.25 100 VAL A CA 1
ATOM 759 C C . VAL A 1 100 ? 21.287 -0.917 -10.820 1.00 71.25 100 VAL A C 1
ATOM 761 O O . VAL A 1 100 ? 20.492 -0.006 -11.078 1.00 71.25 100 VAL A O 1
ATOM 764 N N . PRO A 1 101 ? 22.572 -0.668 -10.503 1.00 78.44 101 PRO A N 1
ATOM 765 C CA . PRO A 1 101 ? 23.160 0.666 -10.610 1.00 78.44 101 PRO A CA 1
ATOM 766 C C . PRO A 1 101 ? 22.925 1.238 -12.009 1.00 78.44 101 PRO A C 1
ATOM 768 O O . PRO A 1 101 ? 23.109 0.523 -12.996 1.00 78.44 101 PRO A O 1
ATOM 771 N N . VAL A 1 102 ? 22.512 2.502 -12.122 1.00 70.81 102 VAL A N 1
ATOM 772 C CA . VAL A 1 102 ? 22.143 3.106 -13.418 1.00 70.81 102 VAL A CA 1
ATOM 773 C C . VAL A 1 102 ? 23.323 3.073 -14.391 1.00 70.81 102 VAL A C 1
ATOM 775 O O . VAL A 1 102 ? 23.150 2.840 -15.585 1.00 70.81 102 VAL A O 1
ATOM 778 N N . GLU A 1 103 ? 24.533 3.202 -13.855 1.00 75.19 103 GLU A N 1
ATOM 779 C CA . GLU A 1 103 ? 25.806 3.164 -14.570 1.00 75.19 103 GLU A CA 1
ATOM 780 C C . GLU A 1 103 ? 26.080 1.794 -15.210 1.00 75.19 103 GLU A C 1
ATOM 782 O O . GLU A 1 103 ? 26.841 1.698 -16.171 1.00 75.19 103 GLU A O 1
ATOM 787 N N . SER A 1 104 ? 25.443 0.733 -14.702 1.00 80.81 104 SER A N 1
ATOM 788 C CA . SER A 1 104 ? 25.553 -0.629 -15.236 1.00 80.81 104 SER A CA 1
ATOM 789 C C . SER A 1 104 ? 24.551 -0.930 -16.359 1.00 80.81 104 SER A C 1
ATOM 791 O O . SER A 1 104 ? 24.662 -1.959 -17.027 1.00 80.81 104 SER A O 1
ATOM 793 N N . ILE A 1 105 ? 23.584 -0.038 -16.610 1.00 82.62 105 ILE A N 1
ATOM 794 C CA . ILE A 1 105 ? 22.517 -0.269 -17.587 1.00 82.62 105 ILE A CA 1
ATOM 795 C C . ILE A 1 105 ? 22.999 0.129 -18.987 1.00 82.62 105 ILE A C 1
ATOM 797 O O . ILE A 1 105 ? 23.206 1.301 -19.311 1.00 82.62 105 ILE A O 1
ATOM 801 N N . GLN A 1 106 ? 23.149 -0.873 -19.851 1.00 86.06 106 GLN A N 1
ATOM 802 C CA . GLN A 1 106 ? 23.596 -0.695 -21.232 1.00 86.06 106 GLN A CA 1
ATOM 803 C C . GLN A 1 106 ? 22.432 -0.610 -22.222 1.00 86.06 106 GLN A C 1
ATOM 805 O O . GLN A 1 106 ? 21.357 -1.175 -22.015 1.00 86.06 106 GLN A O 1
ATOM 810 N N . CYS A 1 107 ? 22.691 0.059 -23.345 1.00 86.12 107 CYS A N 1
ATOM 811 C CA . CYS A 1 107 ? 21.789 0.156 -24.480 1.00 86.12 107 CYS A CA 1
ATOM 812 C C . CYS A 1 107 ? 21.518 -1.220 -25.096 1.00 86.12 107 CYS A C 1
ATOM 814 O O . CYS A 1 107 ? 22.424 -1.853 -25.648 1.00 86.12 107 CYS A O 1
ATOM 816 N N . GLN A 1 108 ? 20.253 -1.640 -25.037 1.00 82.12 108 GLN A N 1
ATOM 817 C CA . GLN A 1 108 ? 19.791 -2.947 -25.516 1.00 82.12 108 GLN A CA 1
ATOM 818 C C . GLN A 1 108 ? 19.291 -2.939 -26.964 1.00 82.12 108 GLN A C 1
ATOM 820 O O . GLN A 1 108 ? 18.894 -3.981 -27.475 1.00 82.12 108 GLN A O 1
ATOM 825 N N . THR A 1 109 ? 19.315 -1.792 -27.653 1.00 85.00 109 THR A N 1
ATOM 826 C CA . THR A 1 109 ? 18.916 -1.731 -29.065 1.00 85.00 109 THR A CA 1
ATOM 827 C C . THR A 1 109 ? 19.786 -2.685 -29.888 1.00 85.00 109 THR A C 1
ATOM 829 O O . THR A 1 109 ? 21.017 -2.544 -29.846 1.00 85.00 109 THR A O 1
ATOM 832 N N . PRO A 1 110 ? 19.189 -3.638 -30.626 1.00 83.81 110 PRO A N 1
ATOM 833 C CA . PRO A 1 110 ? 19.952 -4.562 -31.446 1.00 83.81 110 PRO A CA 1
ATOM 834 C C . PRO A 1 110 ? 20.656 -3.796 -32.566 1.00 83.81 110 PRO A C 1
ATOM 836 O O . PRO A 1 110 ? 20.078 -2.916 -33.208 1.00 83.81 110 PRO A O 1
ATOM 839 N N . LYS A 1 111 ? 21.926 -4.119 -32.809 1.00 84.88 111 LYS A N 1
ATOM 840 C CA . LYS A 1 111 ? 22.678 -3.562 -33.935 1.00 84.88 111 LYS A CA 1
ATOM 841 C C . LYS A 1 111 ? 22.020 -4.021 -35.238 1.00 84.88 111 LYS A C 1
ATOM 843 O O . LYS A 1 111 ? 21.764 -5.207 -35.423 1.00 84.88 111 LYS A O 1
ATOM 848 N N . SER A 1 112 ? 21.774 -3.090 -36.153 1.00 83.56 112 SER A N 1
ATOM 849 C CA . SER A 1 112 ? 21.086 -3.373 -37.418 1.00 83.56 112 SER A CA 1
ATOM 850 C C . SER A 1 112 ? 22.000 -3.932 -38.513 1.00 83.56 112 SER A C 1
ATOM 852 O O . SER A 1 112 ? 21.504 -4.481 -39.493 1.00 83.56 112 SER A O 1
ATOM 854 N N . ARG A 1 113 ? 23.325 -3.762 -38.395 1.00 83.31 113 ARG A N 1
ATOM 855 C CA . ARG A 1 113 ? 24.312 -4.120 -39.430 1.00 83.31 113 ARG A CA 1
ATOM 856 C C . ARG A 1 113 ? 25.645 -4.560 -38.814 1.00 83.31 113 ARG A C 1
ATOM 858 O O . ARG A 1 113 ? 25.965 -4.183 -37.687 1.00 83.31 113 ARG A O 1
ATOM 865 N N . GLY A 1 114 ? 26.443 -5.286 -39.600 1.00 85.69 114 GLY A N 1
ATOM 866 C CA . GLY A 1 114 ? 27.800 -5.723 -39.252 1.00 85.69 114 GLY A CA 1
ATOM 867 C C . GLY A 1 114 ? 27.870 -7.126 -38.630 1.00 85.69 114 GLY A C 1
ATOM 868 O O . GLY A 1 114 ? 26.842 -7.784 -38.486 1.00 85.69 114 GLY A O 1
ATOM 869 N N . PRO A 1 115 ? 29.074 -7.586 -38.242 1.00 85.19 115 PRO A N 1
ATOM 870 C CA . PRO A 1 115 ? 29.295 -8.932 -37.691 1.00 85.19 115 PRO A CA 1
ATOM 871 C C . PRO A 1 115 ? 28.597 -9.173 -36.341 1.00 85.19 115 PRO A C 1
ATOM 873 O O . PRO A 1 115 ? 28.431 -10.312 -35.919 1.00 85.19 115 PRO A O 1
ATOM 876 N N . ASP A 1 116 ? 28.157 -8.102 -35.677 1.00 85.06 116 ASP A N 1
ATOM 877 C CA . ASP A 1 116 ? 27.376 -8.145 -34.440 1.00 85.06 116 ASP A CA 1
ATOM 878 C C . ASP A 1 116 ? 25.892 -7.798 -34.657 1.00 85.06 116 ASP A C 1
ATOM 880 O O . ASP A 1 116 ? 25.216 -7.397 -33.707 1.00 85.06 116 ASP A O 1
ATOM 884 N N . ALA A 1 117 ? 25.372 -7.877 -35.888 1.00 85.69 117 ALA A N 1
ATOM 885 C CA . ALA A 1 117 ? 23.952 -7.640 -36.138 1.00 85.69 117 ALA A CA 1
ATOM 886 C C . ALA A 1 117 ? 23.084 -8.542 -35.238 1.00 85.69 117 ALA A C 1
ATOM 888 O O . ALA A 1 117 ? 23.382 -9.718 -35.041 1.00 85.69 117 ALA A O 1
ATOM 889 N N . GLY A 1 118 ? 22.043 -7.966 -34.637 1.00 78.69 118 GLY A N 1
ATOM 890 C CA . GLY A 1 118 ? 21.193 -8.632 -33.644 1.00 78.69 118 GLY A CA 1
ATOM 891 C C . GLY A 1 118 ? 21.709 -8.586 -32.198 1.00 78.69 118 GLY A C 1
ATOM 892 O O . GLY A 1 118 ? 20.908 -8.733 -31.279 1.00 78.69 118 GLY A O 1
ATOM 893 N N . LYS A 1 119 ? 22.999 -8.309 -31.952 1.00 86.00 119 LYS A N 1
ATOM 894 C CA . LYS A 1 119 ? 23.529 -8.128 -30.585 1.00 86.00 119 LYS A CA 1
ATOM 895 C C . LYS A 1 119 ? 23.189 -6.741 -30.027 1.00 86.00 119 LYS A C 1
ATOM 897 O O . LYS A 1 119 ? 23.053 -5.795 -30.811 1.00 86.00 119 LYS A O 1
ATOM 902 N N . PRO A 1 120 ? 23.104 -6.574 -28.693 1.00 84.25 120 PRO A N 1
ATOM 903 C CA . PRO A 1 120 ? 22.850 -5.270 -28.091 1.00 84.25 120 PRO A CA 1
ATOM 904 C C . PRO A 1 120 ? 23.959 -4.262 -28.418 1.00 84.25 120 PRO A C 1
ATOM 906 O O . PRO A 1 120 ? 25.129 -4.605 -28.611 1.00 84.25 120 PRO A O 1
ATOM 909 N N . CYS A 1 121 ? 23.582 -2.986 -28.476 1.00 87.88 121 CYS A N 1
ATOM 910 C CA . CYS A 1 121 ? 24.495 -1.879 -28.740 1.00 87.88 121 CYS A CA 1
ATOM 911 C C . CYS A 1 121 ? 25.639 -1.805 -27.716 1.00 87.88 121 CYS A C 1
ATOM 913 O O . CYS A 1 121 ? 26.767 -1.488 -28.097 1.00 87.88 121 CYS A O 1
ATOM 915 N N . GLY A 1 122 ? 25.353 -2.070 -26.437 1.00 83.75 122 GLY A N 1
ATOM 916 C CA . GLY A 1 122 ? 26.349 -2.130 -25.359 1.00 83.75 122 GLY A CA 1
ATOM 917 C C . GLY A 1 122 ? 26.883 -0.770 -24.888 1.00 83.75 122 GLY A C 1
ATOM 918 O O . GLY A 1 122 ? 27.571 -0.698 -23.876 1.00 83.75 122 GLY A O 1
ATOM 919 N N . LYS A 1 123 ? 26.554 0.332 -25.578 1.00 87.44 123 LYS A N 1
ATOM 920 C CA . LYS A 1 123 ? 26.891 1.692 -25.120 1.00 87.44 123 LYS A CA 1
ATOM 921 C C . LYS A 1 123 ? 26.131 2.031 -23.831 1.00 87.44 123 LYS A C 1
ATOM 923 O O . LYS A 1 123 ? 24.989 1.588 -23.705 1.00 87.44 123 LYS A O 1
ATOM 928 N N . PRO A 1 124 ? 26.691 2.859 -22.931 1.00 84.25 124 PRO A N 1
ATOM 929 C CA . PRO A 1 124 ? 25.975 3.315 -21.743 1.00 84.25 124 PRO A CA 1
ATOM 930 C C . PRO A 1 124 ? 24.618 3.928 -22.101 1.00 84.25 124 PRO A C 1
ATOM 932 O O . PRO A 1 124 ? 24.500 4.684 -23.076 1.00 84.25 124 PRO A O 1
ATOM 935 N N . GLY A 1 125 ? 23.591 3.569 -21.333 1.00 83.25 125 GLY A N 1
ATOM 936 C CA . GLY A 1 125 ? 22.301 4.237 -21.401 1.00 83.25 125 GLY A CA 1
ATOM 937 C C . GLY A 1 125 ? 22.425 5.705 -21.001 1.00 83.25 125 GLY A C 1
ATOM 938 O O . GLY A 1 125 ? 23.229 6.058 -20.143 1.00 83.25 125 GLY A O 1
ATOM 939 N N . VAL A 1 126 ? 21.631 6.571 -21.625 1.00 76.25 126 VAL A N 1
ATOM 940 C CA . VAL A 1 126 ? 21.459 7.962 -21.197 1.00 76.25 126 VAL A CA 1
ATOM 941 C C . VAL A 1 126 ? 20.003 8.188 -20.802 1.00 76.25 126 VAL A C 1
ATOM 943 O O . VAL A 1 126 ? 19.093 7.649 -21.429 1.00 76.25 126 VAL A O 1
ATOM 946 N N . GLY A 1 127 ? 19.781 9.007 -19.775 1.00 72.00 127 GLY A N 1
ATOM 947 C CA . GLY A 1 127 ? 18.444 9.298 -19.253 1.00 72.00 127 GLY A CA 1
ATOM 948 C C . GLY A 1 127 ? 17.960 8.289 -18.209 1.00 72.00 127 GLY A C 1
ATOM 949 O O . GLY A 1 127 ? 18.744 7.532 -17.639 1.00 72.00 127 GLY A O 1
ATOM 950 N N . HIS A 1 128 ? 16.659 8.321 -17.920 1.00 72.62 128 HIS A N 1
ATOM 951 C CA . HIS A 1 128 ? 16.063 7.470 -16.894 1.00 72.62 128 HIS A CA 1
ATOM 952 C C . HIS A 1 128 ? 15.900 6.031 -17.403 1.00 72.62 128 HIS A C 1
ATOM 954 O O . HIS A 1 128 ? 15.270 5.832 -18.446 1.00 72.62 128 HIS A O 1
ATOM 960 N N . PRO A 1 129 ? 16.432 5.025 -16.687 1.00 78.25 129 PRO A N 1
ATOM 961 C CA . PRO A 1 129 ? 16.199 3.636 -17.038 1.00 78.25 129 PRO A CA 1
ATOM 962 C C . PRO A 1 129 ? 14.721 3.284 -16.873 1.00 78.25 129 PRO A C 1
ATOM 964 O O . PRO A 1 129 ? 14.012 3.830 -16.026 1.00 78.25 129 PRO A O 1
ATOM 967 N N . VAL A 1 130 ? 14.260 2.357 -17.700 1.00 80.31 130 VAL A N 1
ATOM 968 C CA . VAL A 1 130 ? 12.869 1.913 -17.761 1.00 80.31 130 VAL A CA 1
ATOM 969 C C . VAL A 1 130 ? 12.803 0.401 -17.624 1.00 80.31 130 VAL A C 1
ATOM 971 O O . VAL A 1 130 ? 13.752 -0.307 -17.957 1.00 80.31 130 VAL A O 1
ATOM 974 N N . ILE A 1 131 ? 11.672 -0.096 -17.138 1.00 79.69 131 ILE A N 1
ATOM 975 C CA . ILE A 1 131 ? 11.415 -1.532 -17.053 1.00 79.69 131 ILE A CA 1
ATOM 976 C C . ILE A 1 131 ? 10.866 -2.005 -18.401 1.00 79.69 131 ILE A C 1
ATOM 978 O O . ILE A 1 131 ? 9.852 -1.484 -18.874 1.00 79.69 131 ILE A O 1
ATOM 982 N N . ASP A 1 132 ? 11.544 -2.977 -19.004 1.00 81.75 132 ASP A N 1
ATOM 983 C CA . ASP A 1 132 ? 11.063 -3.748 -20.150 1.00 81.75 132 ASP A CA 1
ATOM 984 C C . ASP A 1 132 ? 10.421 -5.047 -19.664 1.00 81.75 132 ASP A C 1
ATOM 986 O O . ASP A 1 132 ? 10.920 -5.678 -18.726 1.00 81.75 132 ASP A O 1
ATOM 990 N N . TYR A 1 133 ? 9.328 -5.421 -20.321 1.00 77.25 133 TYR A N 1
ATOM 991 C CA . TYR A 1 133 ? 8.594 -6.658 -20.086 1.00 77.25 133 TYR A CA 1
ATOM 992 C C . TYR A 1 133 ? 8.749 -7.509 -21.333 1.00 77.25 133 TYR A C 1
ATOM 994 O O . TYR A 1 133 ? 8.422 -7.061 -22.434 1.00 77.25 133 TYR A O 1
ATOM 1002 N N . ASP A 1 134 ? 9.289 -8.709 -21.173 1.00 74.06 134 ASP A N 1
ATOM 1003 C CA . ASP A 1 134 ? 9.379 -9.655 -22.265 1.00 74.06 134 ASP A CA 1
ATOM 1004 C C . ASP A 1 134 ? 8.062 -10.423 -22.408 1.00 74.06 134 ASP A C 1
ATOM 1006 O O . ASP A 1 134 ? 7.739 -11.214 -21.519 1.00 74.06 134 ASP A O 1
ATOM 1010 N N . PRO A 1 135 ? 7.275 -10.186 -23.475 1.00 68.31 135 PRO A N 1
ATOM 1011 C CA . PRO A 1 135 ? 5.981 -10.835 -23.632 1.00 68.31 135 PRO A CA 1
ATOM 1012 C C . PRO A 1 135 ? 6.113 -12.348 -23.826 1.00 68.31 135 PRO A C 1
ATOM 1014 O O . PRO A 1 135 ? 5.216 -13.076 -23.415 1.00 68.31 135 PRO A O 1
ATOM 1017 N N . ASP A 1 136 ? 7.223 -12.826 -24.397 1.00 69.88 136 ASP A N 1
ATOM 1018 C CA . ASP A 1 136 ? 7.397 -14.242 -24.737 1.00 69.88 136 ASP A CA 1
ATOM 1019 C C . ASP A 1 136 ? 7.882 -15.068 -23.538 1.00 69.88 136 ASP A C 1
ATOM 1021 O O . ASP A 1 136 ? 7.487 -16.218 -23.355 1.00 69.88 136 ASP A O 1
ATOM 1025 N N . THR A 1 137 ? 8.751 -14.483 -22.709 1.00 66.31 137 THR A N 1
ATOM 1026 C CA . THR A 1 137 ? 9.389 -15.182 -21.580 1.00 66.31 137 THR A CA 1
ATOM 1027 C C . THR A 1 137 ? 8.831 -14.776 -20.218 1.00 66.31 137 THR A C 1
ATOM 1029 O O . THR A 1 137 ? 9.140 -15.411 -19.209 1.00 66.31 137 THR A O 1
ATOM 1032 N N . GLY A 1 138 ? 8.056 -13.692 -20.153 1.00 65.56 138 GLY A N 1
ATOM 1033 C CA . GLY A 1 138 ? 7.582 -13.092 -18.907 1.00 65.56 138 GLY A CA 1
ATOM 1034 C C . GLY A 1 138 ? 8.678 -12.410 -18.080 1.00 65.56 138 GLY A C 1
ATOM 1035 O O . GLY A 1 138 ? 8.380 -11.883 -17.006 1.00 65.56 138 GLY A O 1
ATOM 1036 N N . GLN A 1 139 ? 9.933 -12.407 -18.547 1.00 68.12 139 GLN A N 1
ATOM 1037 C CA . GLN A 1 139 ? 11.050 -11.805 -17.827 1.00 68.12 139 GLN A CA 1
ATOM 1038 C C . GLN A 1 139 ? 10.956 -10.282 -17.841 1.00 68.12 139 GLN A C 1
ATOM 1040 O O . GLN A 1 139 ? 10.614 -9.655 -18.843 1.00 68.12 139 GLN A O 1
ATOM 1045 N N . THR A 1 140 ? 11.312 -9.671 -16.717 1.00 73.50 140 THR A N 1
ATOM 1046 C CA . THR A 1 140 ? 11.391 -8.220 -16.582 1.00 73.50 140 THR A CA 1
ATOM 1047 C C . THR A 1 140 ? 12.845 -7.807 -16.401 1.00 73.50 140 THR A C 1
ATOM 1049 O O . THR A 1 140 ? 13.646 -8.530 -15.807 1.00 73.50 140 THR A O 1
ATOM 1052 N N . ARG A 1 141 ? 13.233 -6.656 -16.957 1.00 76.50 141 ARG A N 1
ATOM 1053 C CA . ARG A 1 141 ? 14.598 -6.131 -16.798 1.00 76.50 141 ARG A CA 1
ATOM 1054 C C . ARG A 1 141 ? 14.654 -4.617 -16.900 1.00 76.50 141 ARG A C 1
ATOM 1056 O O . ARG A 1 141 ? 13.842 -3.994 -17.581 1.00 76.50 141 ARG A O 1
ATOM 1063 N N . TRP A 1 142 ? 15.666 -4.035 -16.266 1.00 83.00 142 TRP A N 1
ATOM 1064 C CA . TRP A 1 142 ? 16.016 -2.635 -16.469 1.00 83.00 142 TRP A CA 1
ATOM 1065 C C . TRP A 1 142 ? 16.728 -2.463 -17.810 1.00 83.00 142 TRP A C 1
ATOM 1067 O O . TRP A 1 142 ? 17.732 -3.121 -18.081 1.00 83.00 142 TRP A O 1
ATOM 1077 N N . ILE A 1 143 ? 16.215 -1.559 -18.638 1.00 83.25 143 ILE A N 1
ATOM 1078 C CA . ILE A 1 143 ? 16.843 -1.151 -19.891 1.00 83.25 143 ILE A CA 1
ATOM 1079 C C . ILE A 1 143 ? 17.025 0.363 -19.916 1.00 83.25 143 ILE A C 1
ATOM 1081 O O . ILE A 1 143 ? 16.304 1.122 -19.270 1.00 83.25 143 ILE A O 1
ATOM 1085 N N . ALA A 1 144 ? 17.982 0.808 -20.711 1.00 85.88 144 ALA A N 1
ATOM 1086 C CA . ALA A 1 144 ? 18.139 2.200 -21.085 1.00 85.88 144 ALA A CA 1
ATOM 1087 C C . ALA A 1 144 ? 18.555 2.253 -22.554 1.00 85.88 144 ALA A C 1
ATOM 1089 O O . ALA A 1 144 ? 18.944 1.239 -23.138 1.00 85.88 144 ALA A O 1
ATOM 1090 N N . TYR A 1 145 ? 18.480 3.434 -23.153 1.00 85.94 145 TYR A N 1
ATOM 1091 C CA . TYR A 1 145 ? 18.901 3.649 -24.531 1.00 85.94 145 TYR A CA 1
ATOM 1092 C C . TYR A 1 145 ? 20.040 4.654 -24.560 1.00 85.94 145 TYR A C 1
ATOM 1094 O O . TYR A 1 145 ? 20.059 5.606 -23.785 1.00 85.94 145 TYR A O 1
ATOM 1102 N N . CYS A 1 146 ? 21.026 4.437 -25.427 1.00 87.75 146 CYS A N 1
ATOM 1103 C CA . CYS A 1 146 ? 22.086 5.421 -25.624 1.00 87.75 146 CYS A CA 1
ATOM 1104 C C . CYS A 1 146 ? 21.544 6.624 -26.408 1.00 87.75 146 CYS A C 1
ATOM 1106 O O . CYS A 1 146 ? 20.492 6.545 -27.040 1.00 87.75 146 CYS A O 1
ATOM 1108 N N . ARG A 1 147 ? 22.291 7.732 -26.430 1.00 85.19 147 ARG A N 1
ATOM 1109 C CA . ARG A 1 147 ? 21.846 8.990 -27.056 1.00 85.19 147 ARG A CA 1
ATOM 1110 C C . ARG A 1 147 ? 21.409 8.829 -28.515 1.00 85.19 147 ARG A C 1
ATOM 1112 O O . ARG A 1 147 ? 20.453 9.461 -28.935 1.00 85.19 147 ARG A O 1
ATOM 1119 N N . ASN A 1 148 ? 22.083 7.952 -29.257 1.00 84.44 148 ASN A N 1
ATOM 1120 C CA . ASN A 1 148 ? 21.818 7.714 -30.679 1.00 84.44 148 ASN A CA 1
ATOM 1121 C C . ASN A 1 148 ? 20.644 6.761 -30.928 1.00 84.44 148 ASN A C 1
ATOM 1123 O O . ASN A 1 148 ? 20.189 6.641 -32.059 1.00 84.44 148 ASN A O 1
ATOM 1127 N N . HIS A 1 149 ? 20.192 6.059 -29.893 1.00 85.00 149 HIS A N 1
ATOM 1128 C CA . HIS A 1 149 ? 19.065 5.139 -29.956 1.00 85.00 149 HIS A CA 1
ATOM 1129 C C . HIS A 1 149 ? 17.942 5.578 -29.023 1.00 85.00 149 HIS A C 1
ATOM 1131 O O . HIS A 1 149 ? 17.088 4.770 -28.722 1.00 85.00 149 HIS A O 1
ATOM 1137 N N . SER A 1 150 ? 17.931 6.816 -28.532 1.00 81.69 150 SER A N 1
ATOM 1138 C CA . SER A 1 150 ? 16.791 7.346 -27.789 1.00 81.69 150 SER A CA 1
ATOM 1139 C C . SER A 1 150 ? 15.866 8.041 -28.785 1.00 81.69 150 SER A C 1
ATOM 1141 O O . SER A 1 150 ? 16.225 9.081 -29.334 1.00 81.69 150 SER A O 1
ATOM 1143 N N . HIS A 1 151 ? 14.717 7.432 -29.081 1.00 78.94 151 HIS A N 1
ATOM 1144 C CA . HIS A 1 151 ? 13.742 7.945 -30.045 1.00 78.94 151 HIS A CA 1
ATOM 1145 C C . HIS A 1 151 ? 12.312 7.725 -29.522 1.00 78.94 151 HIS A C 1
ATOM 1147 O O . HIS A 1 151 ? 12.063 6.662 -28.951 1.00 78.94 151 HIS A O 1
ATOM 1153 N N . PRO A 1 152 ? 11.359 8.652 -29.752 1.00 77.06 152 PRO A N 1
ATOM 1154 C CA . PRO A 1 152 ? 9.972 8.514 -29.287 1.00 77.06 152 PRO A CA 1
ATOM 1155 C C . PRO A 1 152 ? 9.280 7.205 -29.700 1.00 77.06 152 PRO A C 1
ATOM 1157 O O . PRO A 1 152 ? 8.491 6.650 -28.945 1.00 77.06 152 PRO A O 1
ATOM 1160 N N . SER A 1 153 ? 9.628 6.640 -30.859 1.00 76.50 153 SER A N 1
ATOM 1161 C CA . SER A 1 153 ? 9.090 5.345 -31.319 1.00 76.50 153 SER A CA 1
ATOM 1162 C C . SER A 1 153 ? 9.436 4.162 -30.403 1.00 76.50 153 SER A C 1
ATOM 1164 O O . SER A 1 153 ? 8.806 3.109 -30.487 1.00 76.50 153 SER A O 1
ATOM 1166 N N . LEU A 1 154 ? 10.441 4.297 -29.532 1.00 74.81 154 LEU A N 1
ATOM 1167 C CA . LEU A 1 154 ? 10.746 3.284 -28.523 1.00 74.81 154 LEU A CA 1
ATOM 1168 C C . LEU A 1 154 ? 9.749 3.301 -27.374 1.00 74.81 154 LEU A C 1
ATOM 1170 O O . LEU A 1 154 ? 9.524 2.256 -26.770 1.00 74.81 154 LEU A O 1
ATOM 1174 N N . ASP A 1 155 ? 9.126 4.443 -27.091 1.00 72.69 155 ASP A N 1
ATOM 1175 C CA . ASP A 1 155 ? 8.067 4.529 -26.093 1.00 72.69 155 ASP A CA 1
ATOM 1176 C C . ASP A 1 155 ? 6.851 3.733 -26.577 1.00 72.69 155 ASP A C 1
ATOM 1178 O O . ASP A 1 155 ? 6.353 2.872 -25.852 1.00 72.69 155 ASP A O 1
ATOM 1182 N N . GLU A 1 156 ? 6.457 3.913 -27.842 1.00 78.62 156 GLU A N 1
ATOM 1183 C CA . GLU A 1 156 ? 5.406 3.115 -28.486 1.00 78.62 156 GLU A CA 1
ATOM 1184 C C . GLU A 1 156 ? 5.738 1.618 -28.509 1.00 78.62 156 GLU A C 1
ATOM 1186 O O . GLU A 1 156 ? 4.888 0.787 -28.189 1.00 78.62 156 GLU A O 1
ATOM 1191 N N . TRP A 1 157 ? 6.980 1.254 -28.848 1.00 80.19 157 TRP A N 1
ATOM 1192 C CA . TRP A 1 157 ? 7.428 -0.142 -28.822 1.00 80.19 157 TRP A CA 1
ATOM 1193 C C . TRP A 1 157 ? 7.334 -0.750 -27.413 1.00 80.19 157 TRP A C 1
ATOM 1195 O O . TRP A 1 157 ? 6.851 -1.873 -27.261 1.00 80.19 157 TRP A O 1
ATOM 1205 N N . ARG A 1 158 ? 7.716 0.002 -26.370 1.00 80.69 158 ARG A N 1
ATOM 1206 C CA . ARG A 1 158 ? 7.586 -0.436 -24.968 1.00 80.69 158 ARG A CA 1
ATOM 1207 C C . ARG A 1 158 ? 6.129 -0.594 -24.550 1.00 80.69 158 ARG A C 1
ATOM 120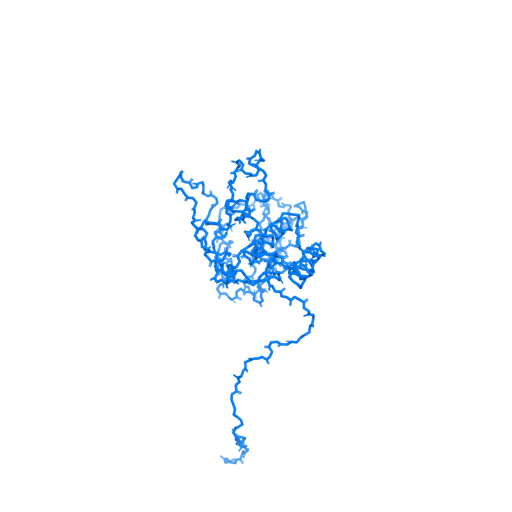9 O O . ARG A 1 158 ? 5.805 -1.565 -23.871 1.00 80.69 158 ARG A O 1
ATOM 1216 N N . HIS A 1 159 ? 5.256 0.332 -24.946 1.00 78.94 159 HIS A N 1
ATOM 1217 C CA . HIS A 1 159 ? 3.823 0.223 -24.670 1.00 78.94 159 HIS A CA 1
ATOM 1218 C C . HIS A 1 159 ? 3.231 -1.037 -25.305 1.00 78.94 159 HIS A C 1
ATOM 1220 O O . HIS A 1 159 ? 2.552 -1.794 -24.618 1.00 78.94 159 HIS A O 1
ATOM 1226 N N . LYS A 1 160 ? 3.570 -1.327 -26.568 1.00 83.56 160 LYS A N 1
ATOM 1227 C CA . LYS A 1 160 ? 3.121 -2.548 -27.255 1.00 83.56 160 LYS A CA 1
ATOM 1228 C C . LYS A 1 160 ? 3.628 -3.827 -26.585 1.00 83.56 160 LYS A C 1
ATOM 1230 O O . LYS A 1 160 ? 2.867 -4.776 -26.456 1.00 83.56 160 LYS A O 1
ATOM 1235 N N . ARG A 1 161 ? 4.885 -3.859 -26.126 1.00 82.25 161 ARG A N 1
ATOM 1236 C CA . ARG A 1 161 ? 5.437 -5.021 -25.402 1.00 82.25 161 ARG A CA 1
ATOM 1237 C C . ARG A 1 161 ? 4.788 -5.247 -24.050 1.00 82.25 161 ARG A C 1
ATOM 1239 O O . ARG A 1 161 ? 4.503 -6.387 -23.710 1.00 82.25 161 ARG A O 1
ATOM 1246 N N . ARG A 1 162 ? 4.529 -4.171 -23.303 1.00 80.44 162 ARG A N 1
ATOM 1247 C CA . ARG A 1 162 ? 3.767 -4.248 -22.055 1.00 80.44 162 ARG A CA 1
ATOM 1248 C C . ARG A 1 162 ? 2.374 -4.816 -22.308 1.00 80.44 162 ARG A C 1
ATOM 1250 O O . ARG A 1 162 ? 1.994 -5.742 -21.610 1.00 80.44 162 ARG A O 1
ATOM 1257 N N . GLN A 1 163 ? 1.666 -4.302 -23.315 1.00 81.69 163 GLN A N 1
ATOM 1258 C CA . GLN A 1 163 ? 0.337 -4.798 -23.663 1.00 81.69 163 GLN A CA 1
ATOM 1259 C C . GLN A 1 163 ? 0.381 -6.288 -24.018 1.00 81.69 163 GLN A C 1
ATOM 1261 O O . GLN A 1 163 ? -0.351 -7.070 -23.435 1.00 81.69 163 GLN A O 1
ATOM 1266 N N . ALA A 1 164 ? 1.316 -6.705 -24.875 1.00 81.31 164 ALA A N 1
ATOM 1267 C CA . ALA A 1 164 ? 1.479 -8.114 -25.228 1.00 81.31 164 ALA A CA 1
ATOM 1268 C C . ALA A 1 164 ? 1.814 -9.002 -24.013 1.00 81.31 164 ALA A C 1
ATOM 1270 O O . ALA A 1 164 ? 1.354 -10.134 -23.926 1.00 81.31 164 ALA A O 1
ATOM 1271 N N . TRP A 1 165 ? 2.597 -8.497 -23.055 1.00 77.94 165 TRP A N 1
ATOM 1272 C CA . TRP A 1 165 ? 2.885 -9.207 -21.807 1.00 77.94 165 TRP A CA 1
ATOM 1273 C C . TRP A 1 165 ? 1.646 -9.341 -20.908 1.00 77.94 165 TRP A C 1
ATOM 1275 O O . TRP A 1 165 ? 1.458 -10.382 -20.281 1.00 77.94 165 TRP A O 1
ATOM 1285 N N . GLU A 1 166 ? 0.796 -8.314 -20.852 1.00 75.56 166 GLU A N 1
ATOM 1286 C CA . GLU A 1 166 ? -0.492 -8.370 -20.150 1.00 75.56 166 GLU A CA 1
ATOM 1287 C C . GLU A 1 166 ? -1.439 -9.374 -20.825 1.00 75.56 166 GLU A C 1
ATOM 1289 O O . GLU A 1 166 ? -2.001 -10.237 -20.145 1.00 75.56 166 GLU A O 1
ATOM 1294 N N . ASP A 1 167 ? -1.535 -9.316 -22.156 1.00 79.81 167 ASP A N 1
ATOM 1295 C CA . ASP A 1 167 ? -2.387 -10.174 -22.985 1.00 79.81 167 ASP A CA 1
ATOM 1296 C C . ASP A 1 167 ? -1.972 -11.656 -22.914 1.00 79.81 167 ASP A C 1
ATOM 1298 O O . ASP A 1 167 ? -2.827 -12.542 -22.924 1.00 79.81 167 ASP A O 1
ATOM 1302 N N . ASN A 1 168 ? -0.673 -11.944 -22.761 1.00 74.00 168 ASN A N 1
ATOM 1303 C CA . ASN A 1 168 ? -0.136 -13.303 -22.606 1.00 74.00 168 ASN A CA 1
ATOM 1304 C C . ASN A 1 168 ? -0.403 -13.923 -21.222 1.00 74.00 168 ASN A C 1
ATOM 1306 O O . ASN A 1 168 ? 0.123 -14.991 -20.905 1.00 74.00 168 ASN A O 1
ATOM 1310 N N . GLY A 1 169 ? -1.235 -13.279 -20.401 1.00 62.88 169 GLY A N 1
ATOM 1311 C CA . GLY A 1 169 ? -1.579 -13.753 -19.072 1.00 62.88 169 GLY A CA 1
ATOM 1312 C C . GLY A 1 169 ? -0.412 -13.528 -18.127 1.00 62.88 169 GLY A C 1
ATOM 1313 O O . GLY A 1 169 ? 0.316 -14.468 -17.805 1.00 62.88 169 GLY A O 1
ATOM 1314 N N . ARG A 1 170 ? -0.256 -12.264 -17.696 1.00 63.34 170 ARG A N 1
ATOM 1315 C CA . ARG A 1 170 ? 0.677 -11.822 -16.643 1.00 63.34 170 ARG A CA 1
ATOM 1316 C C . ARG A 1 170 ? 0.956 -12.971 -15.663 1.00 63.34 170 ARG A C 1
ATOM 1318 O O . ARG A 1 170 ? -0.006 -13.468 -15.068 1.00 63.34 170 ARG A O 1
ATOM 1325 N N . PRO A 1 171 ? 2.227 -13.370 -15.454 1.00 55.84 171 PRO A N 1
ATOM 1326 C CA . PRO A 1 171 ? 2.543 -14.479 -14.570 1.00 55.84 171 PRO A CA 1
ATOM 1327 C C . PRO A 1 171 ? 1.861 -14.288 -13.211 1.00 55.84 171 PRO A C 1
ATOM 1329 O O . PRO A 1 171 ? 1.996 -13.240 -12.571 1.00 55.84 171 PRO A O 1
ATOM 1332 N N . SER A 1 172 ? 1.072 -15.289 -12.822 1.00 48.84 172 SER A N 1
ATOM 1333 C CA . SER A 1 172 ? 0.412 -15.373 -11.526 1.00 48.84 172 SER A CA 1
ATOM 1334 C C . SER A 1 172 ? 1.172 -16.378 -10.663 1.00 48.84 172 SER A C 1
ATOM 1336 O O . SER A 1 172 ? 1.499 -17.464 -11.151 1.00 48.84 172 SER A O 1
ATOM 1338 N N . PRO A 1 173 ? 1.454 -16.049 -9.396 1.00 50.94 173 PRO A N 1
ATOM 1339 C CA . PRO A 1 173 ? 0.968 -14.877 -8.665 1.00 50.94 173 PRO A CA 1
ATOM 1340 C C . PRO A 1 173 ? 1.820 -13.617 -8.895 1.00 50.94 173 PRO A C 1
ATOM 1342 O O . PRO A 1 173 ? 3.050 -13.716 -8.903 1.00 50.94 173 PRO A O 1
ATOM 1345 N N . PRO A 1 174 ? 1.211 -12.415 -8.986 1.00 50.69 174 PRO A N 1
ATOM 1346 C CA . PRO A 1 174 ? 1.956 -11.199 -8.731 1.00 50.69 174 PRO A CA 1
ATOM 1347 C C . PRO A 1 174 ? 2.467 -11.171 -7.260 1.00 50.69 174 PRO A C 1
ATOM 1349 O O . PRO A 1 174 ? 1.838 -11.738 -6.374 1.00 50.69 174 PRO A O 1
ATOM 1352 N N . PRO A 1 175 ? 3.621 -10.546 -6.983 1.00 52.66 175 PRO A N 1
ATOM 1353 C CA . PRO A 1 175 ? 4.816 -11.257 -6.471 1.00 52.66 175 PRO A CA 1
ATOM 1354 C C . PRO A 1 175 ? 5.767 -10.405 -5.586 1.00 52.66 175 PRO A C 1
ATOM 1356 O O . PRO A 1 175 ? 5.524 -9.232 -5.373 1.00 52.66 175 PRO A O 1
ATOM 1359 N N . ASN A 1 176 ? 6.850 -11.030 -5.099 1.00 55.06 176 ASN A N 1
ATOM 1360 C CA . ASN A 1 176 ? 8.120 -10.532 -4.511 1.00 55.06 176 ASN A CA 1
ATOM 1361 C C . ASN A 1 176 ? 8.209 -9.272 -3.595 1.00 55.06 176 ASN A C 1
ATOM 1363 O O . ASN A 1 176 ? 9.080 -9.295 -2.727 1.00 55.06 176 ASN A O 1
ATOM 1367 N N . THR A 1 177 ? 7.347 -8.254 -3.690 1.00 60.41 177 THR A N 1
ATOM 1368 C CA . THR A 1 177 ? 7.172 -7.134 -2.740 1.00 60.41 177 THR A CA 1
ATOM 1369 C C . THR A 1 177 ? 5.689 -6.711 -2.686 1.00 60.41 177 THR A C 1
ATOM 1371 O O . THR A 1 177 ? 4.991 -6.717 -3.702 1.00 60.41 177 THR A O 1
ATOM 1374 N N . GLY A 1 178 ? 5.204 -6.274 -1.517 1.00 76.81 178 GLY A N 1
ATOM 1375 C CA . GLY A 1 178 ? 3.790 -5.935 -1.293 1.00 76.81 178 GLY A CA 1
ATOM 1376 C C . GLY A 1 178 ? 2.942 -7.161 -0.933 1.00 76.81 178 GLY A C 1
ATOM 1377 O O . GLY A 1 178 ? 3.459 -8.272 -0.803 1.00 76.81 178 GLY A O 1
ATOM 1378 N N . GLY A 1 179 ? 1.645 -6.963 -0.704 1.00 79.62 179 GLY A N 1
ATOM 1379 C CA . GLY A 1 179 ? 0.737 -7.991 -0.194 1.00 79.62 179 GLY A CA 1
ATOM 1380 C C . GLY A 1 179 ? 1.054 -8.415 1.238 1.00 79.62 179 GLY A C 1
ATOM 1381 O O . GLY A 1 179 ? 0.660 -9.502 1.664 1.00 79.62 179 GLY A O 1
ATOM 1382 N N . VAL A 1 180 ? 1.830 -7.616 1.973 1.00 86.94 180 VAL A N 1
ATOM 1383 C CA . VAL A 1 180 ? 2.320 -7.985 3.301 1.00 86.94 180 VAL A CA 1
ATOM 1384 C C . VAL A 1 180 ? 1.255 -7.679 4.341 1.00 86.94 180 VAL A C 1
ATOM 1386 O O . VAL A 1 180 ? 1.012 -8.506 5.219 1.00 86.94 180 VAL A O 1
ATOM 1389 N N . LEU A 1 181 ? 0.546 -6.551 4.211 1.00 89.06 181 LEU A N 1
ATOM 1390 C CA . LEU A 1 181 ? -0.557 -6.218 5.119 1.00 89.06 181 LEU A CA 1
ATOM 1391 C C . LEU A 1 181 ? -1.677 -7.268 5.063 1.00 89.06 181 LEU A C 1
ATOM 1393 O O . LEU A 1 181 ? -2.297 -7.560 6.089 1.00 89.06 181 LEU A O 1
ATOM 1397 N N . ALA A 1 182 ? -1.869 -7.906 3.905 1.00 87.00 182 ALA A N 1
ATOM 1398 C CA . ALA A 1 182 ? -2.837 -8.983 3.720 1.00 87.00 182 ALA A CA 1
ATOM 1399 C C . ALA A 1 182 ? -2.551 -10.255 4.534 1.00 87.00 182 ALA A C 1
ATOM 1401 O O . ALA A 1 182 ? -3.446 -11.076 4.719 1.00 87.00 182 ALA A O 1
ATOM 1402 N N . ARG A 1 183 ? -1.338 -10.404 5.080 1.00 85.50 183 ARG A N 1
ATOM 1403 C CA . ARG A 1 183 ? -0.983 -11.495 6.005 1.00 85.50 183 ARG A CA 1
ATOM 1404 C C . ARG A 1 183 ? -1.504 -11.259 7.423 1.00 85.50 183 ARG A C 1
ATOM 1406 O O . ARG A 1 183 ? -1.664 -12.215 8.175 1.00 85.50 183 ARG A O 1
ATOM 1413 N N . HIS A 1 184 ? -1.752 -9.998 7.784 1.00 88.25 184 HIS A N 1
ATOM 1414 C CA . HIS A 1 184 ? -2.117 -9.580 9.143 1.00 88.25 184 HIS A CA 1
ATOM 1415 C C . HIS A 1 184 ? -3.607 -9.237 9.268 1.00 88.25 184 HIS A C 1
ATOM 1417 O O . HIS A 1 184 ? -4.223 -9.491 10.305 1.00 88.25 184 HIS A O 1
ATOM 1423 N N . PHE A 1 185 ? -4.215 -8.712 8.201 1.00 89.12 185 PHE A N 1
ATOM 1424 C CA . PHE A 1 185 ? -5.629 -8.337 8.177 1.00 89.12 185 PHE A CA 1
ATOM 1425 C C . PHE A 1 185 ? -6.345 -9.024 7.017 1.00 89.12 185 PHE A C 1
ATOM 1427 O O . PHE A 1 185 ? -5.947 -8.893 5.866 1.00 89.12 185 PHE A O 1
ATOM 1434 N N . ALA A 1 186 ? -7.436 -9.717 7.308 1.00 83.88 186 ALA A N 1
ATOM 1435 C CA . ALA A 1 186 ? -8.370 -10.225 6.324 1.00 83.88 186 ALA A CA 1
ATOM 1436 C C . ALA A 1 186 ? -9.378 -9.127 5.976 1.00 83.88 186 ALA A C 1
ATOM 1438 O O . ALA A 1 186 ? -9.992 -8.514 6.845 1.00 83.88 186 ALA A O 1
ATOM 1439 N N . THR A 1 187 ? -9.518 -8.858 4.688 1.00 84.62 187 THR A N 1
ATOM 1440 C CA . THR A 1 187 ? -10.496 -7.942 4.103 1.00 84.62 187 THR A CA 1
ATOM 1441 C C . THR A 1 187 ? -10.538 -8.208 2.600 1.00 84.62 187 THR A C 1
ATOM 1443 O O . THR A 1 187 ? -9.736 -8.985 2.080 1.00 84.62 187 THR A O 1
ATOM 1446 N N . ASP A 1 188 ? -11.448 -7.547 1.897 1.00 81.56 188 ASP A N 1
ATOM 1447 C CA . ASP A 1 188 ? -11.386 -7.420 0.448 1.00 81.56 188 ASP A CA 1
ATOM 1448 C C . ASP A 1 188 ? -10.222 -6.490 0.057 1.00 81.56 188 ASP A C 1
ATOM 1450 O O . ASP A 1 188 ? -10.357 -5.263 -0.012 1.00 81.56 188 ASP A O 1
ATOM 1454 N N . TRP A 1 189 ? -9.029 -7.078 -0.059 1.00 81.62 189 TRP A N 1
ATOM 1455 C CA . TRP A 1 189 ? -7.815 -6.351 -0.417 1.00 81.62 189 TRP A CA 1
ATOM 1456 C C . TRP A 1 189 ? -7.833 -5.869 -1.855 1.00 81.62 189 TRP A C 1
ATOM 1458 O O . TRP A 1 189 ? -7.276 -4.810 -2.111 1.00 81.62 189 TRP A O 1
ATOM 1468 N N . ASP A 1 190 ? -8.506 -6.576 -2.761 1.00 76.56 190 ASP A N 1
ATOM 1469 C CA . ASP A 1 190 ? -8.616 -6.160 -4.157 1.00 76.56 190 ASP A CA 1
ATOM 1470 C C . ASP A 1 190 ? -9.336 -4.810 -4.248 1.00 76.56 190 ASP A C 1
ATOM 1472 O O . ASP A 1 190 ? -8.825 -3.879 -4.866 1.00 76.56 190 ASP A O 1
ATOM 1476 N N . VAL A 1 191 ? -10.439 -4.645 -3.510 1.00 79.06 191 VAL A N 1
ATOM 1477 C CA . VAL A 1 191 ? -11.164 -3.367 -3.413 1.00 79.06 191 VAL A CA 1
ATOM 1478 C C . VAL A 1 191 ? -10.317 -2.263 -2.761 1.00 79.06 191 VAL A C 1
ATOM 1480 O O . VAL A 1 191 ? -10.362 -1.101 -3.176 1.00 79.06 191 VAL A O 1
ATOM 1483 N N . LEU A 1 192 ? -9.527 -2.584 -1.731 1.00 83.94 192 LEU A N 1
ATOM 1484 C CA . LEU A 1 192 ? -8.639 -1.597 -1.100 1.00 83.94 192 LEU A CA 1
ATOM 1485 C C . LEU A 1 192 ? -7.469 -1.200 -1.991 1.00 83.94 192 LEU A C 1
ATOM 1487 O O . LEU A 1 192 ? -7.093 -0.027 -2.004 1.00 83.94 192 LEU A O 1
ATOM 1491 N N . TYR A 1 193 ? -6.898 -2.155 -2.715 1.00 84.56 193 TYR A N 1
ATOM 1492 C CA . TYR A 1 193 ? -5.845 -1.908 -3.680 1.00 84.56 193 TYR A CA 1
ATOM 1493 C C . TYR A 1 193 ? -6.380 -1.128 -4.870 1.00 84.56 193 TYR A C 1
ATOM 1495 O O . TYR A 1 193 ? -5.678 -0.237 -5.315 1.00 84.56 193 TYR A O 1
ATOM 1503 N N . GLU A 1 194 ? -7.611 -1.357 -5.326 1.00 80.25 194 GLU A N 1
ATOM 1504 C CA . GLU A 1 194 ? -8.254 -0.531 -6.354 1.00 80.25 194 GLU A CA 1
ATOM 1505 C C . GLU A 1 194 ? -8.462 0.914 -5.873 1.00 80.25 194 GLU A C 1
ATOM 1507 O O . GLU A 1 194 ? -8.124 1.862 -6.578 1.00 80.25 194 GLU A O 1
ATOM 1512 N N . TRP A 1 195 ? -8.933 1.109 -4.638 1.00 81.94 195 TRP A N 1
ATOM 1513 C CA . TRP A 1 195 ? -9.060 2.448 -4.054 1.00 81.94 195 TRP A CA 1
ATOM 1514 C C . TRP A 1 195 ? -7.704 3.147 -3.878 1.00 81.94 195 TRP A C 1
ATOM 1516 O O . TRP A 1 195 ? -7.564 4.353 -4.119 1.00 81.94 195 TRP A O 1
ATOM 1526 N N . ALA A 1 196 ? -6.692 2.410 -3.426 1.00 84.38 196 ALA A N 1
ATOM 1527 C CA . ALA A 1 196 ? -5.355 2.940 -3.202 1.00 84.38 196 ALA A CA 1
ATOM 1528 C C . ALA A 1 196 ? -4.546 3.098 -4.491 1.00 84.38 196 ALA A C 1
ATOM 1530 O O . ALA A 1 196 ? -3.657 3.949 -4.537 1.00 84.38 196 ALA A O 1
ATOM 1531 N N . ALA A 1 197 ? -4.868 2.321 -5.526 1.00 73.50 197 ALA A N 1
ATOM 1532 C CA . ALA A 1 197 ? -4.312 2.455 -6.855 1.00 73.50 197 ALA A CA 1
ATOM 1533 C C . ALA A 1 197 ? -4.661 3.852 -7.361 1.00 73.50 197 ALA A C 1
ATOM 1535 O O . ALA A 1 197 ? -5.817 4.261 -7.457 1.00 73.50 197 ALA A O 1
ATOM 1536 N N . ASP A 1 198 ? -3.620 4.633 -7.594 1.00 59.59 198 ASP A N 1
ATOM 1537 C CA . ASP A 1 198 ? -3.745 5.998 -8.058 1.00 59.59 198 ASP A CA 1
ATOM 1538 C C . ASP A 1 198 ? -3.901 6.006 -9.592 1.00 59.59 198 ASP A C 1
ATOM 1540 O O . ASP A 1 198 ? -2.979 5.553 -10.279 1.00 59.59 198 ASP A O 1
ATOM 1544 N N . PRO A 1 199 ? -5.012 6.517 -10.168 1.00 47.53 199 PRO A N 1
ATOM 1545 C CA . PRO A 1 199 ? -5.171 6.620 -11.618 1.00 47.53 199 PRO A CA 1
ATOM 1546 C C . PRO A 1 199 ? -4.285 7.704 -12.249 1.00 47.53 199 PRO A C 1
ATOM 1548 O O . PRO A 1 199 ? -4.212 7.788 -13.474 1.00 47.53 199 PRO A O 1
ATOM 1551 N N . SER A 1 200 ? -3.626 8.569 -11.466 1.00 35.84 200 SER A N 1
ATOM 1552 C CA . SER A 1 200 ? -2.627 9.540 -11.938 1.00 35.84 200 SER A CA 1
ATOM 1553 C C . SER A 1 200 ? -2.000 10.263 -10.732 1.00 35.84 200 SER A C 1
ATOM 1555 O O . SER A 1 200 ? -2.729 10.751 -9.889 1.00 35.84 200 SER A O 1
ATOM 1557 N N . ARG A 1 201 ? -0.718 10.619 -10.641 1.00 43.50 201 ARG A N 1
ATOM 1558 C CA . ARG A 1 201 ? -0.119 11.814 -11.303 1.00 43.50 201 ARG A CA 1
ATOM 1559 C C . ARG A 1 201 ? -1.012 13.050 -11.601 1.00 43.50 201 ARG A C 1
ATOM 1561 O O . ARG A 1 201 ? -0.499 14.012 -12.163 1.00 43.50 201 ARG A O 1
ATOM 1568 N N . THR A 1 202 ? -2.277 13.089 -11.204 1.00 36.12 202 THR A N 1
ATOM 1569 C CA . THR A 1 202 ? -3.222 14.181 -11.425 1.00 36.12 202 THR A CA 1
ATOM 1570 C C . THR A 1 202 ? -3.559 14.708 -10.049 1.00 36.12 202 THR A C 1
ATOM 1572 O O . THR A 1 202 ? -4.105 14.003 -9.203 1.00 36.12 202 THR A O 1
ATOM 1575 N N . LEU A 1 203 ? -3.162 15.956 -9.821 1.00 32.75 203 LEU A N 1
ATOM 1576 C CA . LEU A 1 203 ? -3.698 16.765 -8.743 1.00 32.75 203 LEU A CA 1
ATOM 1577 C C . LEU A 1 203 ? -5.213 16.738 -8.915 1.00 32.75 203 LEU A C 1
ATOM 1579 O O . LEU A 1 203 ? -5.722 17.247 -9.913 1.00 32.75 203 LEU A O 1
ATOM 1583 N N . LEU A 1 204 ? -5.916 16.082 -7.994 1.00 38.41 204 LEU A N 1
ATOM 1584 C CA . LEU A 1 204 ? -7.362 16.201 -7.957 1.00 38.41 204 LEU A CA 1
ATOM 1585 C C . LEU A 1 204 ? -7.672 17.698 -7.769 1.00 38.41 204 LEU A C 1
ATOM 1587 O O . LEU A 1 204 ? -7.088 18.314 -6.871 1.00 38.41 204 LEU A O 1
ATOM 1591 N N . PRO A 1 205 ? -8.518 18.298 -8.627 1.00 36.62 205 PRO A N 1
ATOM 1592 C CA . PRO A 1 205 ? -9.081 19.608 -8.333 1.00 36.62 205 PRO A CA 1
ATOM 1593 C C . PRO A 1 205 ? -9.788 19.527 -6.973 1.00 36.62 205 PRO A C 1
ATOM 1595 O O . PRO A 1 205 ? -10.213 18.442 -6.587 1.00 36.62 205 PRO A O 1
ATOM 1598 N N . GLU A 1 206 ? -9.855 20.644 -6.246 1.00 43.72 206 GLU A N 1
ATOM 1599 C CA . GLU A 1 206 ? -10.150 20.756 -4.800 1.00 43.72 206 GLU A CA 1
ATOM 1600 C C . GLU A 1 206 ? -11.428 20.078 -4.251 1.00 43.72 206 GLU A C 1
ATOM 1602 O O . GLU A 1 206 ? -11.699 20.172 -3.057 1.00 43.72 206 GLU A O 1
ATOM 1607 N N . ASP A 1 207 ? -12.183 19.320 -5.036 1.00 40.94 207 ASP A N 1
ATOM 1608 C CA . ASP A 1 207 ? -13.406 18.664 -4.600 1.00 40.94 207 ASP A CA 1
ATOM 1609 C C . ASP A 1 207 ? -13.185 17.178 -4.277 1.00 40.94 207 ASP A C 1
ATOM 1611 O O . ASP A 1 207 ? -13.319 16.294 -5.117 1.00 40.94 207 ASP A O 1
ATOM 1615 N N . ASN A 1 208 ? -12.891 16.941 -2.995 1.00 41.50 208 ASN A N 1
ATOM 1616 C CA . ASN A 1 208 ? -12.995 15.696 -2.224 1.00 41.50 208 ASN A CA 1
ATOM 1617 C C . ASN A 1 208 ? -12.230 14.443 -2.727 1.00 41.50 208 ASN A C 1
ATOM 1619 O O . ASN A 1 208 ? -12.491 13.915 -3.807 1.00 41.50 208 ASN A O 1
ATOM 1623 N N . PRO A 1 209 ? -11.339 13.853 -1.897 1.00 50.28 209 PRO A N 1
ATOM 1624 C CA . PRO A 1 209 ? -10.686 12.592 -2.237 1.00 50.28 209 PRO A CA 1
ATOM 1625 C C . PRO A 1 209 ? -11.719 11.460 -2.403 1.00 50.28 209 PRO A C 1
ATOM 1627 O O . PRO A 1 209 ? -12.735 11.455 -1.698 1.00 50.28 209 PRO A O 1
ATOM 1630 N N . PRO A 1 210 ? -11.459 10.469 -3.281 1.00 54.03 210 PRO A N 1
ATOM 1631 C CA . PRO A 1 210 ? -12.353 9.332 -3.469 1.00 54.03 210 PRO A CA 1
ATOM 1632 C C . PRO A 1 210 ? -12.619 8.649 -2.128 1.00 54.03 210 PRO A C 1
ATOM 1634 O O . PRO A 1 210 ? -11.687 8.314 -1.384 1.00 54.03 210 PRO A O 1
ATOM 1637 N N . THR A 1 211 ? -13.904 8.473 -1.821 1.00 57.0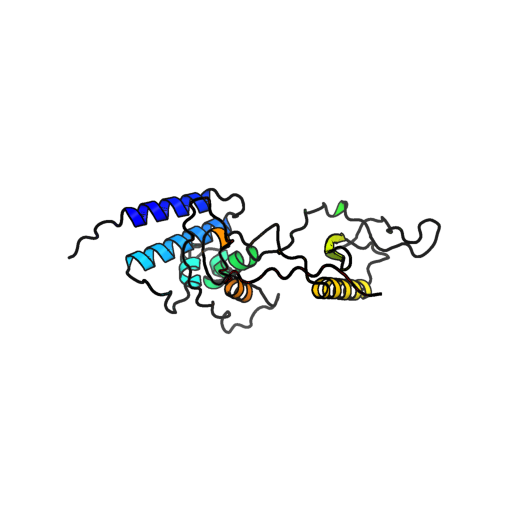3 211 THR A N 1
ATOM 1638 C CA . THR A 1 211 ? -14.357 7.893 -0.559 1.00 57.03 211 THR A CA 1
ATOM 1639 C C . THR A 1 211 ? -13.722 6.513 -0.378 1.00 57.03 211 THR A C 1
ATOM 1641 O O . THR A 1 211 ? -13.801 5.695 -1.297 1.00 57.03 211 THR A O 1
ATOM 1644 N N . PRO A 1 212 ? -13.077 6.235 0.770 1.00 57.28 212 PRO A N 1
ATOM 1645 C CA . PRO A 1 212 ? -12.538 4.909 1.029 1.00 57.28 212 PRO A CA 1
ATOM 1646 C C . PRO A 1 212 ? -13.659 3.864 0.989 1.00 57.28 212 PRO A C 1
ATOM 1648 O O . PRO A 1 212 ? -14.773 4.149 1.447 1.00 57.28 212 PRO A O 1
ATOM 1651 N N . PRO A 1 213 ? -13.384 2.645 0.487 1.00 64.00 213 PRO A N 1
ATOM 1652 C CA . PRO A 1 213 ? -14.344 1.557 0.563 1.00 64.00 213 PRO A CA 1
ATOM 1653 C C . PRO A 1 213 ? -14.640 1.235 2.033 1.00 64.00 213 PRO A C 1
ATOM 1655 O O . PRO A 1 213 ? -13.951 1.701 2.948 1.00 64.00 213 PRO A O 1
ATOM 1658 N N . GLN A 1 214 ? -15.666 0.416 2.267 1.00 59.12 214 GLN A N 1
ATOM 1659 C CA . GLN A 1 214 ? -15.989 -0.131 3.587 1.00 59.12 214 GLN A CA 1
ATOM 1660 C C . GLN A 1 214 ? -15.433 -1.560 3.717 1.00 59.12 214 GLN A C 1
ATOM 1662 O O . GLN A 1 214 ? -16.195 -2.525 3.620 1.00 59.12 214 GLN A O 1
ATOM 1667 N N . PRO A 1 215 ? -14.113 -1.731 3.911 1.00 61.78 215 PRO A N 1
ATOM 1668 C CA . PRO A 1 215 ? -13.530 -3.037 4.159 1.00 61.78 215 PRO A CA 1
ATOM 1669 C C . PRO A 1 215 ? -14.064 -3.615 5.470 1.00 61.78 215 PRO A C 1
ATOM 1671 O O . PRO A 1 215 ? -14.132 -2.943 6.504 1.00 61.78 215 PRO A O 1
ATOM 1674 N N . LYS A 1 216 ? -14.398 -4.904 5.449 1.00 64.94 216 LYS A N 1
ATOM 1675 C CA . LYS A 1 216 ? -14.594 -5.680 6.673 1.00 64.94 216 LYS A CA 1
ATOM 1676 C C . LYS A 1 216 ? -13.236 -6.207 7.109 1.00 64.94 216 LYS A C 1
ATOM 1678 O O . LYS A 1 216 ? -12.886 -7.334 6.781 1.00 64.94 216 LYS A O 1
ATOM 1683 N N . PHE A 1 217 ? -12.479 -5.385 7.832 1.00 64.31 217 PHE A N 1
ATOM 1684 C CA . PHE A 1 217 ? -11.224 -5.835 8.420 1.00 64.31 217 PHE A CA 1
ATOM 1685 C C . PHE A 1 217 ? -11.486 -6.815 9.565 1.00 64.31 217 PHE A C 1
ATOM 1687 O O . PHE A 1 217 ? -12.104 -6.473 10.577 1.00 64.31 217 PHE A O 1
ATOM 1694 N N . THR A 1 218 ? -10.968 -8.024 9.431 1.00 65.38 218 THR A N 1
ATOM 1695 C CA . THR A 1 218 ? -10.830 -9.002 10.506 1.00 65.38 218 THR A CA 1
ATOM 1696 C C . THR A 1 218 ? -9.349 -9.310 10.697 1.00 65.38 218 THR A C 1
ATOM 1698 O O . THR A 1 218 ? -8.576 -9.331 9.749 1.00 65.38 218 THR A O 1
ATOM 1701 N N . LEU A 1 219 ? -8.904 -9.499 11.936 1.00 63.41 219 LEU A N 1
ATOM 1702 C CA . LEU A 1 219 ? -7.519 -9.905 12.197 1.00 63.41 219 LEU A CA 1
ATOM 1703 C C . LEU A 1 219 ? -7.354 -11.381 11.841 1.00 63.41 219 LEU A C 1
ATOM 1705 O O . LEU A 1 219 ? -8.171 -12.203 12.269 1.00 63.41 219 LEU A O 1
ATOM 1709 N N . ILE A 1 220 ? -6.302 -11.715 11.094 1.00 64.88 220 ILE A N 1
ATOM 1710 C CA . ILE A 1 220 ? -5.953 -13.111 10.823 1.00 64.88 220 ILE A CA 1
ATOM 1711 C C . ILE A 1 220 ? -5.229 -13.637 12.059 1.00 64.88 220 ILE A C 1
ATOM 1713 O O . ILE A 1 220 ? -4.117 -13.221 12.373 1.00 64.88 220 ILE A O 1
ATOM 1717 N N . GLN A 1 221 ? -5.866 -14.546 12.792 1.00 54.31 221 GLN A N 1
ATOM 1718 C CA . GLN A 1 221 ? -5.225 -15.196 13.929 1.00 54.31 221 GLN A CA 1
ATOM 1719 C C . GLN A 1 221 ? -4.219 -16.232 13.417 1.00 54.31 221 GLN A C 1
ATOM 1721 O O . GLN A 1 221 ? -4.593 -17.336 13.038 1.00 54.31 221 GLN A O 1
ATOM 1726 N N . GLY A 1 222 ? -2.937 -15.870 13.402 1.00 45.59 222 GLY A N 1
ATOM 1727 C CA . GLY A 1 222 ? -1.856 -16.780 13.039 1.00 45.59 222 GLY A CA 1
ATOM 1728 C C . GLY A 1 222 ? -1.515 -17.758 14.167 1.00 45.59 222 GLY A C 1
ATOM 1729 O O . GLY A 1 222 ? -0.887 -17.383 15.157 1.00 45.59 222 GLY A O 1
ATOM 1730 N N . GLY A 1 223 ? -1.902 -19.018 13.986 1.00 30.33 223 GLY A N 1
ATOM 1731 C CA . GLY A 1 223 ? -1.138 -20.194 14.402 1.00 30.33 223 GLY A CA 1
ATOM 1732 C C . GLY A 1 223 ? -0.775 -20.971 13.134 1.00 30.33 223 GLY A C 1
ATOM 1733 O O . GLY A 1 223 ? -1.569 -21.009 12.198 1.00 30.33 223 GLY A O 1
ATOM 1734 N N . ALA A 1 224 ? 0.439 -21.508 13.057 1.00 36.06 224 ALA A N 1
ATOM 1735 C CA . ALA A 1 224 ? 0.895 -22.292 11.915 1.00 36.06 224 ALA A CA 1
ATOM 1736 C C . ALA A 1 224 ? 0.092 -23.604 11.737 1.00 36.06 224 ALA A C 1
ATOM 1738 O O . ALA A 1 224 ? -0.386 -24.161 12.719 1.00 36.06 224 ALA A O 1
ATOM 1739 N N . GLU A 1 225 ? 0.066 -24.079 10.482 1.00 35.53 225 GLU A N 1
ATOM 1740 C CA . GLU A 1 225 ? -0.388 -25.383 9.945 1.00 35.53 225 GLU A CA 1
ATOM 1741 C C . GLU A 1 225 ? -1.875 -25.577 9.579 1.00 35.53 225 GLU A C 1
ATOM 1743 O O . GLU A 1 225 ? -2.767 -25.515 10.419 1.00 35.53 225 GLU A O 1
ATOM 1748 N N . GLY A 1 226 ? -2.109 -25.927 8.299 1.00 32.56 226 GLY A N 1
ATOM 1749 C CA . GLY A 1 226 ? -3.307 -26.655 7.853 1.00 32.56 226 GLY A CA 1
ATOM 1750 C C . GLY A 1 226 ? -3.997 -26.160 6.573 1.00 32.56 226 GLY A C 1
ATOM 1751 O O . GLY A 1 226 ? -5.085 -25.614 6.662 1.00 32.56 226 GLY A O 1
ATOM 1752 N N . ASP A 1 227 ? -3.362 -26.373 5.414 1.00 34.03 227 ASP A N 1
ATOM 1753 C CA . ASP A 1 227 ? -3.951 -26.734 4.100 1.00 34.03 227 ASP A CA 1
ATOM 1754 C C . ASP A 1 227 ? -5.273 -26.068 3.605 1.00 34.03 227 ASP A C 1
ATOM 1756 O O . ASP A 1 227 ? -6.338 -26.301 4.178 1.00 34.03 227 ASP A O 1
ATOM 1760 N N . PRO A 1 228 ? -5.296 -25.364 2.448 1.00 37.25 228 PRO A N 1
ATOM 1761 C CA . PRO A 1 228 ? -6.530 -25.055 1.737 1.00 37.25 228 PRO A CA 1
ATOM 1762 C C . PRO A 1 228 ? -6.827 -26.057 0.603 1.00 37.25 228 PRO A C 1
ATOM 1764 O O . PRO A 1 228 ? -7.403 -25.678 -0.417 1.00 37.25 228 PRO A O 1
ATOM 1767 N N . ALA A 1 229 ? -6.536 -27.352 0.757 1.00 39.69 229 ALA A N 1
ATOM 1768 C CA . ALA A 1 229 ? -7.303 -28.399 0.078 1.00 39.69 229 ALA A CA 1
ATOM 1769 C C . ALA A 1 229 ? -8.678 -28.558 0.758 1.00 39.69 229 ALA A C 1
ATOM 1771 O O . ALA A 1 229 ? -8.976 -29.535 1.436 1.00 39.69 229 ALA A O 1
ATOM 1772 N N . GLY A 1 230 ? -9.533 -27.549 0.579 1.00 31.16 230 GLY A N 1
ATOM 1773 C CA . GLY A 1 230 ? -10.859 -27.470 1.193 1.00 31.16 230 GLY A CA 1
ATOM 1774 C C . GLY A 1 230 ? -11.977 -27.118 0.216 1.00 31.16 230 GLY A C 1
ATOM 1775 O O . GLY A 1 230 ? -13.017 -26.621 0.638 1.00 31.16 230 GLY A O 1
ATOM 1776 N N . ARG A 1 231 ? -11.804 -27.354 -1.093 1.00 35.88 231 ARG A N 1
ATOM 1777 C CA . ARG A 1 231 ? -12.959 -27.469 -1.994 1.00 35.88 231 ARG A CA 1
ATOM 1778 C C . ARG A 1 231 ? -13.491 -28.890 -1.906 1.00 35.88 231 ARG A C 1
ATOM 1780 O O . ARG A 1 231 ? -12.942 -29.809 -2.504 1.00 35.88 231 ARG A O 1
ATOM 1787 N N . GLN A 1 232 ? -14.604 -29.030 -1.193 1.00 36.34 232 GLN A N 1
ATOM 1788 C CA . GLN A 1 232 ? -15.540 -30.126 -1.395 1.00 36.34 232 GLN A CA 1
ATOM 1789 C C . GLN A 1 232 ? -15.780 -30.308 -2.902 1.00 36.34 232 GLN A C 1
ATOM 1791 O O . GLN A 1 232 ? -16.276 -29.403 -3.577 1.00 36.34 232 GLN A O 1
ATOM 1796 N N . ARG A 1 233 ? -15.447 -31.487 -3.430 1.00 31.25 233 ARG A N 1
ATOM 1797 C CA . ARG A 1 233 ? -16.100 -32.025 -4.622 1.00 31.25 233 ARG A CA 1
ATOM 1798 C C . ARG A 1 233 ? -16.645 -33.420 -4.311 1.00 31.25 233 ARG A C 1
ATOM 1800 O O . ARG A 1 233 ? -15.988 -34.182 -3.603 1.00 31.25 233 ARG A O 1
ATOM 1807 N N . PRO A 1 234 ? -17.874 -33.704 -4.761 1.00 34.94 234 PRO A N 1
ATOM 1808 C CA . PRO A 1 234 ? -18.679 -34.813 -4.280 1.00 34.94 234 PRO A CA 1
ATOM 1809 C C . PRO A 1 234 ? -18.305 -36.130 -4.965 1.00 34.94 234 PRO A C 1
ATOM 1811 O O . PRO A 1 234 ? -17.806 -36.131 -6.084 1.00 34.94 234 PRO A O 1
ATOM 1814 N N . GLY A 1 235 ? -18.651 -37.231 -4.295 1.00 30.30 235 GLY A N 1
ATOM 1815 C CA . GLY A 1 235 ? -19.156 -38.447 -4.936 1.00 30.30 235 GLY A CA 1
ATOM 1816 C C . GLY A 1 235 ? -18.166 -39.278 -5.748 1.00 30.30 235 GLY A C 1
ATOM 1817 O O . GLY A 1 235 ? -17.925 -39.027 -6.922 1.00 30.30 235 GLY A O 1
ATOM 1818 N N . ARG A 1 236 ? -17.710 -40.376 -5.138 1.00 37.72 236 ARG A N 1
ATOM 1819 C CA . ARG A 1 236 ? -17.392 -41.620 -5.849 1.00 37.72 236 ARG A CA 1
ATOM 1820 C C . ARG A 1 236 ? -18.552 -41.979 -6.785 1.00 37.72 236 ARG A C 1
ATOM 1822 O O . ARG A 1 236 ? -19.623 -42.277 -6.275 1.00 37.72 236 ARG A O 1
ATOM 1829 N N . GLU A 1 237 ? -18.302 -42.086 -8.086 1.00 35.62 237 GLU A N 1
ATOM 1830 C CA . GLU A 1 237 ? -18.969 -43.091 -8.917 1.00 35.62 237 GLU A CA 1
ATOM 1831 C C . GLU A 1 237 ? -18.171 -43.416 -10.192 1.00 35.62 237 GLU A C 1
ATOM 1833 O O . GLU A 1 237 ? -17.783 -42.542 -10.959 1.00 35.62 237 GLU A O 1
ATOM 1838 N N . ALA A 1 238 ? -17.939 -44.721 -10.352 1.00 35.41 238 ALA A N 1
ATOM 1839 C CA . ALA A 1 238 ? -17.591 -45.475 -11.555 1.00 35.41 238 ALA A CA 1
ATOM 1840 C C . ALA A 1 238 ? -16.322 -45.105 -12.354 1.00 35.41 238 ALA A C 1
ATOM 1842 O O . ALA A 1 238 ? -16.350 -44.375 -13.343 1.00 35.41 238 ALA A O 1
ATOM 1843 N N . LEU A 1 239 ? -15.239 -45.833 -12.041 1.00 33.38 239 LEU A N 1
ATOM 1844 C CA . LEU A 1 239 ? -14.345 -46.373 -13.069 1.00 33.38 239 LEU A CA 1
ATOM 1845 C C . LEU A 1 239 ? -15.194 -47.056 -14.161 1.00 33.38 239 LEU A C 1
ATOM 1847 O O . LEU A 1 239 ? -15.873 -48.044 -13.881 1.00 33.38 239 LEU A O 1
ATOM 1851 N N . LYS A 1 240 ? -15.088 -46.599 -15.410 1.00 34.69 240 LYS A N 1
ATOM 1852 C CA . LYS A 1 240 ? -15.273 -47.465 -16.577 1.00 34.69 240 LYS A CA 1
ATOM 1853 C C . LYS A 1 240 ? -13.954 -47.546 -17.326 1.00 34.69 240 LYS A C 1
ATOM 1855 O O . LYS A 1 240 ? -13.497 -46.588 -17.937 1.00 34.69 240 LYS A O 1
ATOM 1860 N N . VAL A 1 241 ? -13.357 -48.723 -17.189 1.00 35.34 241 VAL A N 1
ATOM 1861 C CA . VAL A 1 241 ? -12.284 -49.266 -18.012 1.00 35.34 241 VAL A CA 1
ATOM 1862 C C . VAL A 1 241 ? -12.781 -49.326 -19.454 1.00 35.34 241 VAL A C 1
ATOM 1864 O O . VAL A 1 241 ? -13.822 -49.926 -19.715 1.00 35.34 241 VAL A O 1
ATOM 1867 N N . CYS A 1 242 ? -12.035 -48.723 -20.371 1.00 31.78 242 CYS A N 1
ATOM 1868 C CA . CYS A 1 242 ? -12.163 -48.975 -21.798 1.00 31.78 242 CYS A CA 1
ATOM 1869 C C . CYS A 1 242 ? -10.780 -49.377 -22.308 1.00 31.78 242 CYS A C 1
ATOM 1871 O O . CYS A 1 242 ? -10.006 -48.513 -22.706 1.00 31.78 242 CYS A O 1
ATOM 1873 N N . ASP A 1 243 ? -10.490 -50.679 -22.277 1.00 33.44 243 ASP A N 1
ATOM 1874 C CA . ASP A 1 243 ? -9.470 -51.275 -23.134 1.00 33.44 243 ASP A CA 1
ATOM 1875 C C . ASP A 1 243 ? -10.155 -52.013 -24.293 1.00 33.44 243 ASP A C 1
ATOM 1877 O O . ASP A 1 243 ? -11.047 -52.836 -24.095 1.00 33.44 243 ASP A O 1
ATOM 1881 N N . ALA A 1 244 ? -9.722 -51.617 -25.490 1.00 37.97 244 ALA A N 1
ATOM 1882 C CA . ALA A 1 244 ? -9.607 -52.319 -26.766 1.00 37.97 244 ALA A CA 1
ATOM 1883 C C . ALA A 1 244 ? -10.549 -53.491 -27.119 1.00 37.97 244 ALA A C 1
ATOM 1885 O O . ALA A 1 244 ? -10.519 -54.555 -26.509 1.00 37.97 244 ALA A O 1
ATOM 1886 N N . THR A 1 245 ? -11.217 -53.371 -28.276 1.00 37.84 245 THR A N 1
ATOM 1887 C CA . THR A 1 245 ? -11.083 -54.317 -29.412 1.00 37.84 245 THR A CA 1
ATOM 1888 C C . THR A 1 245 ? -11.855 -53.816 -30.637 1.00 37.84 245 THR A C 1
ATOM 1890 O O . THR A 1 245 ? -13.012 -53.421 -30.517 1.00 37.84 245 THR A O 1
ATOM 1893 N N . GLY A 1 246 ? -11.233 -53.874 -31.822 1.00 34.44 246 GLY A N 1
ATOM 1894 C CA . GLY A 1 246 ? -11.960 -53.865 -33.096 1.00 34.44 246 GLY A CA 1
ATOM 1895 C C . GLY A 1 246 ? -11.350 -53.037 -34.226 1.00 34.44 246 GLY A C 1
ATOM 1896 O O . GLY A 1 246 ? -11.949 -52.041 -34.619 1.00 34.44 246 GLY A O 1
ATOM 1897 N N . GLN A 1 247 ? -10.214 -53.479 -34.770 1.00 34.16 247 GLN A N 1
ATOM 1898 C CA . GLN A 1 247 ? -10.042 -53.769 -36.203 1.00 34.16 247 GLN A CA 1
ATOM 1899 C C . GLN A 1 247 ? -8.867 -54.729 -36.386 1.00 34.16 247 GLN A C 1
ATOM 1901 O O . GLN A 1 247 ? -7.856 -54.549 -35.671 1.00 34.16 247 GLN A O 1
#

Foldseek 3Di:
DDPPPPPPVLVVLLVVLLVVLVPDPQQDPLSSLLLNLLSVVVSVCVSVVNPDFDPDPAPQQSSLCSSDPCPDPLCVPQNSNRSNLQSLLQQPQADDDDDDDLQPAAAQPADCDDPRGRGGPRHRFDDDWDWAAALVPRDIDTHGHHPVGDDPVVVVVRVVRVVSNVVSPRDPPRDDHHPPVVLFKDWPSVLSNVLSPDPDPDDDPPPDRDRGDGIPIDTDRDDDDDDPPPDDDDDDDDDDDDDDDDD